Protein AF-0000000083311854 (afdb_homodimer)

Organism: NCBI:txid1204385

Nearest PDB structures (foldseek):
  2djw-assembly1_F  TM=9.345E-01  e=1.276E-09  Thermus thermophilus HB8
  2e1a-assembly1_B  TM=9.715E-01  e=2.228E-07  Pyrococcus horikoshii OT3
  2zbc-assembly1_C-2  TM=9.421E-01  e=2.531E-07  Sulfurisphaera tokodaii str. 7
  2cvi-assembly1_B  TM=8.991E-01  e=1.338E-07  Pyrococcus horikoshii OT3
  7fby-assembly1_A  TM=9.340E-01  e=9.056E-07  Pyrococcus horikoshii OT3

Structure (mmCIF, N/CA/C/O backbone):
data_AF-0000000083311854-model_v1
#
loop_
_entity.id
_entity.type
_entity.pdbx_description
1 polymer 'Lrp/AsnC family transcriptional regulator'
#
loop_
_atom_site.group_PDB
_atom_site.id
_atom_site.type_symbol
_atom_site.label_atom_id
_atom_site.label_alt_id
_atom_site.label_comp_id
_atom_site.label_asym_id
_atom_site.label_entity_id
_atom_site.label_seq_id
_atom_site.pdbx_PDB_ins_code
_atom_site.Cartn_x
_atom_site.Cartn_y
_atom_site.Cartn_z
_atom_site.occupancy
_atom_site.B_iso_or_equiv
_atom_site.auth_seq_id
_atom_site.auth_comp_id
_atom_site.auth_asym_id
_atom_site.auth_atom_id
_atom_site.pdbx_PDB_model_num
ATOM 1 N N . MET A 1 1 ? 9.492 -5.41 12.922 1 92.38 1 MET A N 1
ATOM 2 C CA . MET A 1 1 ? 8.883 -4.238 12.289 1 92.38 1 MET A CA 1
ATOM 3 C C . MET A 1 1 ? 7.457 -4.539 11.844 1 92.38 1 MET A C 1
ATOM 5 O O . MET A 1 1 ? 7.184 -5.621 11.32 1 92.38 1 MET A O 1
ATOM 9 N N . VAL A 1 2 ? 6.551 -3.627 12.266 1 96.38 2 VAL A N 1
ATOM 10 C CA . VAL A 1 2 ? 5.141 -3.789 11.914 1 96.38 2 VAL A CA 1
ATOM 11 C C . VAL A 1 2 ? 4.777 -2.844 10.773 1 96.38 2 VAL A C 1
ATOM 13 O O . VAL A 1 2 ? 5.133 -1.663 10.797 1 96.38 2 VAL A O 1
ATOM 16 N N . THR A 1 3 ? 4.113 -3.465 9.773 1 97.62 3 THR A N 1
ATOM 17 C CA . THR A 1 3 ? 3.717 -2.672 8.617 1 97.62 3 THR A CA 1
ATOM 18 C C . THR A 1 3 ? 2.197 -2.662 8.461 1 97.62 3 THR A C 1
ATOM 20 O O . THR A 1 3 ? 1.532 -3.66 8.742 1 97.62 3 THR A O 1
ATOM 23 N N . ALA A 1 4 ? 1.637 -1.508 8.102 1 98.25 4 ALA A N 1
ATOM 24 C CA . ALA A 1 4 ? 0.222 -1.4 7.754 1 98.25 4 ALA A CA 1
ATOM 25 C C . ALA A 1 4 ? 0.029 -0.566 6.492 1 98.25 4 ALA A C 1
ATOM 27 O O . ALA A 1 4 ? 0.793 0.366 6.234 1 98.25 4 ALA A O 1
ATOM 28 N N . ILE A 1 5 ? -0.926 -0.941 5.719 1 98.38 5 ILE A N 1
ATOM 29 C CA . ILE A 1 5 ? -1.436 -0.148 4.605 1 98.38 5 ILE A CA 1
ATOM 30 C C . ILE A 1 5 ? -2.75 0.518 5.008 1 98.38 5 ILE A C 1
ATOM 32 O O . ILE A 1 5 ? -3.713 -0.163 5.371 1 98.38 5 ILE A O 1
ATOM 36 N N . VAL A 1 6 ? -2.82 1.854 4.961 1 98.38 6 VAL A N 1
ATOM 37 C CA . VAL A 1 6 ? -4.016 2.576 5.387 1 98.38 6 VAL A CA 1
ATOM 38 C C . VAL A 1 6 ? -4.699 3.207 4.176 1 98.38 6 VAL A C 1
ATOM 40 O O . VAL A 1 6 ? -4.086 3.992 3.449 1 98.38 6 VAL A O 1
ATOM 43 N N . LEU A 1 7 ? -5.93 2.801 3.924 1 98.38 7 LEU A N 1
ATOM 44 C CA . LEU A 1 7 ? -6.789 3.396 2.904 1 98.38 7 LEU A CA 1
ATOM 45 C C . LEU A 1 7 ? -7.594 4.555 3.48 1 98.38 7 LEU A C 1
ATOM 47 O O . LEU A 1 7 ? -8.258 4.406 4.512 1 98.38 7 LEU A O 1
ATOM 51 N N . ILE A 1 8 ? -7.531 5.75 2.789 1 98.31 8 ILE A N 1
ATOM 52 C CA . ILE A 1 8 ? -8.016 6.949 3.463 1 98.31 8 ILE A CA 1
ATOM 53 C C . ILE A 1 8 ? -8.953 7.719 2.533 1 98.31 8 ILE A C 1
ATOM 55 O O . ILE A 1 8 ? -8.641 7.926 1.359 1 98.31 8 ILE A O 1
ATOM 59 N N . ASN A 1 9 ? -10.086 8.086 2.994 1 98.5 9 ASN A N 1
ATOM 60 C CA . ASN A 1 9 ? -10.945 9.086 2.371 1 98.5 9 ASN A CA 1
ATOM 61 C C . ASN A 1 9 ? -10.789 10.453 3.033 1 98.5 9 ASN A C 1
ATOM 63 O O . ASN A 1 9 ? -10.797 10.555 4.262 1 98.5 9 ASN A O 1
ATOM 67 N N . VAL A 1 10 ? -10.586 11.43 2.195 1 98.12 10 VAL A N 1
ATOM 68 C CA . VAL A 1 10 ? -10.359 12.773 2.725 1 98.12 10 VAL A CA 1
ATOM 69 C C . VAL A 1 10 ? -11.367 13.742 2.113 1 98.12 10 VAL A C 1
ATOM 71 O O . VAL A 1 10 ? -11.984 13.445 1.091 1 98.12 10 VAL A O 1
ATOM 74 N N . GLN A 1 11 ? -11.531 14.867 2.762 1 97.94 11 GLN A N 1
ATOM 75 C CA . GLN A 1 11 ? -12.406 15.922 2.252 1 97.94 11 GLN A CA 1
ATOM 76 C C . GLN A 1 11 ? -11.93 16.406 0.886 1 97.94 11 GLN A C 1
ATOM 78 O O . GLN A 1 11 ? -10.734 16.578 0.66 1 97.94 11 GLN A O 1
ATOM 83 N N . HIS A 1 12 ? -12.945 16.672 0.068 1 95.69 12 HIS A N 1
ATOM 84 C CA . HIS A 1 12 ? -12.648 17.172 -1.273 1 95.69 12 HIS A CA 1
ATOM 85 C C . HIS A 1 12 ? -11.734 18.391 -1.225 1 95.69 12 HIS A C 1
ATOM 87 O O . HIS A 1 12 ? -11.953 19.297 -0.425 1 95.69 12 HIS A O 1
ATOM 93 N N . GLY A 1 13 ? -10.688 18.406 -2.035 1 96.62 13 GLY A N 1
ATOM 94 C CA . GLY A 1 13 ? -9.805 19.547 -2.148 1 96.62 13 GLY A CA 1
ATOM 95 C C . GLY A 1 13 ? -8.68 19.547 -1.132 1 96.62 13 GLY A C 1
ATOM 96 O O . GLY A 1 13 ? -7.809 20.422 -1.151 1 96.62 13 GLY A O 1
ATOM 97 N N . ARG A 1 14 ? -8.617 18.531 -0.282 1 97.69 14 ARG A N 1
ATOM 98 C CA . ARG A 1 14 ? -7.629 18.562 0.79 1 97.69 14 ARG A CA 1
ATOM 99 C C . ARG A 1 14 ? -6.609 17.438 0.627 1 97.69 14 ARG A C 1
ATOM 101 O O . ARG A 1 14 ? -5.844 17.156 1.549 1 97.69 14 ARG A O 1
ATOM 108 N N . ILE A 1 15 ? -6.617 16.859 -0.494 1 97.62 15 ILE A N 1
ATOM 109 C CA . ILE A 1 15 ? -5.828 15.648 -0.73 1 97.62 15 ILE A CA 1
ATOM 110 C C . ILE A 1 15 ? -4.344 15.961 -0.574 1 97.62 15 ILE A C 1
ATOM 112 O O . ILE A 1 15 ? -3.643 15.312 0.205 1 97.62 15 ILE A O 1
ATOM 116 N N . ASN A 1 16 ? -3.844 17.016 -1.199 1 96.69 16 ASN A N 1
ATOM 117 C CA . ASN A 1 16 ? -2.418 17.328 -1.198 1 96.69 16 ASN A CA 1
ATOM 118 C C . ASN A 1 16 ? -1.937 17.75 0.186 1 96.69 16 ASN A C 1
ATOM 120 O O . ASN A 1 16 ? -0.891 17.297 0.651 1 96.69 16 ASN A O 1
ATOM 124 N N . GLU A 1 17 ? -2.703 18.562 0.766 1 96.88 17 GLU A N 1
ATOM 125 C CA . GLU A 1 17 ? -2.383 19.078 2.098 1 96.88 17 GLU A CA 1
ATOM 126 C C . GLU A 1 17 ? -2.285 17.938 3.111 1 96.88 17 GLU A C 1
ATOM 128 O O . GLU A 1 17 ? -1.338 17.891 3.898 1 96.88 17 GLU A O 1
ATOM 133 N N . ILE A 1 18 ? -3.242 17.016 3.096 1 97.69 18 ILE A N 1
ATOM 134 C CA . ILE A 1 18 ? -3.295 15.922 4.051 1 97.69 18 ILE A CA 1
ATOM 135 C C . ILE A 1 18 ? -2.186 14.922 3.744 1 97.69 18 ILE A C 1
ATOM 137 O O . ILE A 1 18 ? -1.545 14.391 4.66 1 97.69 18 ILE A O 1
ATOM 141 N N . ALA A 1 19 ? -1.892 14.68 2.477 1 97.62 19 ALA A N 1
ATOM 142 C CA . ALA A 1 19 ? -0.787 13.805 2.09 1 97.62 19 ALA A CA 1
ATOM 143 C C . ALA A 1 19 ? 0.538 14.312 2.648 1 97.62 19 ALA A C 1
ATOM 145 O O . ALA A 1 19 ? 1.341 13.531 3.168 1 97.62 19 ALA A O 1
ATOM 146 N N . GLU A 1 20 ? 0.735 15.609 2.582 1 95.5 20 GLU A N 1
ATOM 147 C CA . GLU A 1 20 ? 1.968 16.219 3.066 1 95.5 20 GLU A CA 1
ATOM 148 C C . GLU A 1 20 ? 2.068 16.141 4.586 1 95.5 20 GLU A C 1
ATOM 150 O O . GLU A 1 20 ? 3.15 15.898 5.129 1 95.5 20 GLU A O 1
ATOM 155 N N . GLN A 1 21 ? 0.951 16.297 5.238 1 95.56 21 GLN A N 1
ATOM 156 C CA . GLN A 1 21 ? 0.935 16.156 6.691 1 95.56 21 GLN A CA 1
ATOM 157 C C . GLN A 1 21 ? 1.271 14.727 7.105 1 95.56 21 GLN A C 1
ATOM 159 O O . GLN A 1 21 ? 2.045 14.508 8.039 1 95.56 21 GLN A O 1
ATOM 164 N N . LEU A 1 22 ? 0.716 13.773 6.402 1 97.12 22 LEU A N 1
ATOM 165 C CA . LEU A 1 22 ? 0.915 12.359 6.73 1 97.12 22 LEU A CA 1
ATOM 166 C C . LEU A 1 22 ? 2.377 11.969 6.555 1 97.12 22 LEU A C 1
ATOM 168 O O . LEU A 1 22 ? 2.943 11.281 7.41 1 97.12 22 LEU A O 1
ATOM 172 N N . VAL A 1 23 ? 2.973 12.367 5.5 1 95.12 23 VAL A N 1
ATOM 173 C CA . VAL A 1 23 ? 4.316 11.906 5.172 1 95.12 23 VAL A CA 1
ATOM 174 C C . VAL A 1 23 ? 5.316 12.461 6.184 1 95.12 23 VAL A C 1
ATOM 176 O O . VAL A 1 23 ? 6.426 11.945 6.32 1 95.12 23 VAL A O 1
ATOM 179 N N . GLU A 1 24 ? 4.945 13.5 6.887 1 93.62 24 GLU A N 1
ATOM 180 C CA . GLU A 1 24 ? 5.816 14.117 7.883 1 93.62 24 GLU A CA 1
ATOM 181 C C . GLU A 1 24 ? 5.738 13.383 9.219 1 93.62 24 GLU A C 1
ATOM 183 O O . GLU A 1 24 ? 6.566 13.602 10.102 1 93.62 24 GLU A O 1
ATOM 188 N N . MET A 1 25 ? 4.797 12.57 9.289 1 94.5 25 MET A N 1
ATOM 189 C CA . MET A 1 25 ? 4.641 11.828 10.531 1 94.5 25 MET A CA 1
ATOM 190 C C . MET A 1 25 ? 5.664 10.703 10.625 1 94.5 25 MET A C 1
ATOM 192 O O . MET A 1 25 ? 5.855 9.945 9.672 1 94.5 25 MET A O 1
ATOM 196 N N . ASP A 1 26 ? 6.203 10.594 11.812 1 94.38 26 ASP A N 1
ATOM 197 C CA . ASP A 1 26 ? 7.102 9.469 12.062 1 94.38 26 ASP A CA 1
ATOM 198 C C . ASP A 1 26 ? 6.371 8.141 11.914 1 94.38 26 ASP A C 1
ATOM 200 O O . ASP A 1 26 ? 5.293 7.949 12.477 1 94.38 26 ASP A O 1
ATOM 204 N N . GLY A 1 27 ? 6.977 7.246 11.109 1 96.19 27 GLY A N 1
ATOM 205 C CA . GLY A 1 27 ? 6.379 5.934 10.914 1 96.19 27 GLY A CA 1
ATOM 206 C C . GLY A 1 27 ? 5.695 5.781 9.57 1 96.19 27 GLY A C 1
ATOM 207 O O . GLY A 1 27 ? 5.395 4.668 9.141 1 96.19 27 GLY A O 1
ATOM 208 N N . VAL A 1 28 ? 5.375 6.934 8.961 1 97.12 28 VAL A N 1
ATOM 209 C CA . VAL A 1 28 ? 4.809 6.883 7.617 1 97.12 28 VAL A CA 1
ATOM 210 C C . VAL A 1 28 ? 5.934 6.793 6.59 1 97.12 28 VAL A C 1
ATOM 212 O O . VAL A 1 28 ? 6.77 7.695 6.496 1 97.12 28 VAL A O 1
ATOM 215 N N . ALA A 1 29 ? 5.977 5.723 5.887 1 95.81 29 ALA A N 1
ATOM 216 C CA . ALA A 1 29 ? 7.051 5.48 4.93 1 95.81 29 ALA A CA 1
ATOM 217 C C . ALA A 1 29 ? 6.77 6.176 3.602 1 95.81 29 ALA A C 1
ATOM 219 O O . ALA A 1 29 ? 7.656 6.812 3.027 1 95.81 29 ALA A O 1
ATOM 220 N N . GLU A 1 30 ? 5.559 6.047 3.121 1 97.25 30 GLU A N 1
ATOM 221 C CA . GLU A 1 30 ? 5.109 6.594 1.846 1 97.25 30 GLU A CA 1
ATOM 222 C C . GLU A 1 30 ? 3.613 6.898 1.873 1 97.25 30 GLU A C 1
ATOM 224 O O . GLU A 1 30 ? 2.857 6.254 2.604 1 97.25 30 GLU A O 1
ATOM 229 N N . VAL A 1 31 ? 3.223 7.898 1.069 1 98.25 31 VAL A N 1
ATOM 230 C CA . VAL A 1 31 ? 1.816 8.211 0.84 1 98.25 31 VAL A CA 1
ATOM 231 C C . VAL A 1 31 ? 1.556 8.352 -0.657 1 98.25 31 VAL A C 1
ATOM 233 O O . VAL A 1 31 ? 2.35 8.961 -1.378 1 98.25 31 VAL A O 1
ATOM 236 N N . TYR A 1 32 ? 0.457 7.781 -1.057 1 98.25 32 TYR A N 1
ATOM 237 C CA . TYR A 1 32 ? 0.017 7.883 -2.443 1 98.25 32 TYR A CA 1
ATOM 238 C C . TYR A 1 32 ? -1.372 8.508 -2.529 1 98.25 32 TYR A C 1
ATOM 240 O O . TYR A 1 32 ? -2.285 8.102 -1.805 1 98.25 32 TYR A O 1
ATOM 248 N N . SER A 1 33 ? -1.489 9.508 -3.375 1 98.5 33 SER A N 1
ATOM 249 C CA . SER A 1 33 ? -2.85 9.828 -3.791 1 98.5 33 SER A CA 1
ATOM 250 C C . SER A 1 33 ? -3.33 8.891 -4.887 1 98.5 33 SER A C 1
ATOM 252 O O . SER A 1 33 ? -2.559 8.508 -5.773 1 98.5 33 SER A O 1
ATOM 254 N N . VAL A 1 34 ? -4.617 8.508 -4.785 1 98.31 34 VAL A N 1
ATOM 255 C CA . VAL A 1 34 ? -5.074 7.48 -5.719 1 98.31 34 VAL A CA 1
ATOM 256 C C . VAL A 1 34 ? -6.477 7.816 -6.215 1 98.31 34 VAL A C 1
ATOM 258 O O . VAL A 1 34 ? -7.176 8.633 -5.605 1 98.31 34 VAL A O 1
ATOM 261 N N . GLY A 1 35 ? -6.812 7.168 -7.355 1 94.5 35 GLY A N 1
ATOM 262 C CA . GLY A 1 35 ? -8.172 7.227 -7.863 1 94.5 35 GLY A CA 1
ATOM 263 C C . GLY A 1 35 ? -9.039 6.07 -7.398 1 94.5 35 GLY A C 1
ATOM 264 O O . GLY A 1 35 ? -8.523 5.062 -6.906 1 94.5 35 GLY A O 1
ATOM 265 N N . GLY A 1 36 ? -10.375 6.297 -7.523 1 92.38 36 GLY A N 1
ATOM 266 C CA . GLY A 1 36 ? -11.289 5.23 -7.148 1 92.38 36 GLY A CA 1
ATOM 267 C C . GLY A 1 36 ? -12 5.488 -5.832 1 92.38 36 GLY A C 1
ATOM 268 O O . GLY A 1 36 ? -12.391 6.621 -5.543 1 92.38 36 GLY A O 1
ATOM 269 N N . ARG A 1 37 ? -12.133 4.445 -5.027 1 94.44 37 ARG A N 1
ATOM 270 C CA . ARG A 1 37 ? -12.945 4.492 -3.814 1 94.44 37 ARG A CA 1
ATOM 271 C C . ARG A 1 37 ? -12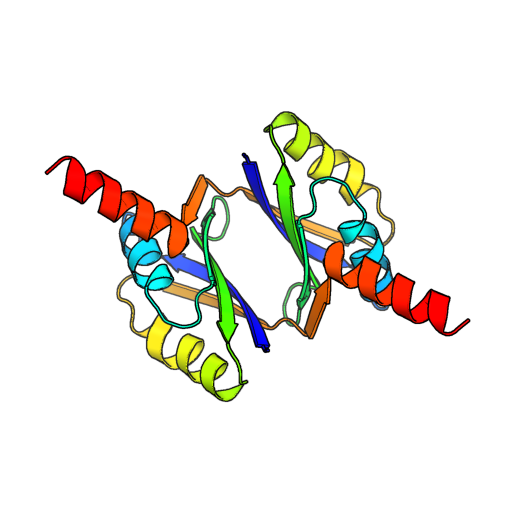.219 5.23 -2.697 1 94.44 37 ARG A C 1
ATOM 273 O O . ARG A 1 37 ? -12.844 5.664 -1.726 1 94.44 37 ARG A O 1
ATOM 280 N N . PHE A 1 38 ? -10.922 5.289 -2.783 1 98.12 38 PHE A N 1
ATOM 281 C CA . PHE A 1 38 ? -10.109 5.961 -1.773 1 98.12 38 PHE A CA 1
ATOM 282 C C . PHE A 1 38 ? -9.391 7.164 -2.369 1 98.12 38 PHE A C 1
ATOM 284 O O . PHE A 1 38 ? -9.234 7.262 -3.588 1 98.12 38 PHE A O 1
ATOM 291 N N . ASP A 1 39 ? -8.961 8.047 -1.469 1 98.5 39 ASP A N 1
ATOM 292 C CA . ASP A 1 39 ? -8.281 9.258 -1.916 1 98.5 39 ASP A CA 1
ATOM 293 C C . ASP A 1 39 ? -6.773 9.148 -1.709 1 98.5 39 ASP A C 1
ATOM 295 O O . ASP A 1 39 ? -5.992 9.641 -2.525 1 98.5 39 ASP A O 1
ATOM 299 N N . LEU A 1 40 ? -6.375 8.523 -0.589 1 98.62 40 LEU A N 1
ATOM 300 C CA . LEU A 1 40 ? -4.969 8.359 -0.234 1 98.62 40 LEU A CA 1
ATOM 301 C C . LEU A 1 40 ? -4.695 6.934 0.247 1 98.62 40 LEU A C 1
ATOM 303 O O . LEU A 1 40 ? -5.574 6.293 0.826 1 98.62 40 LEU A O 1
ATOM 307 N N . VAL A 1 41 ? -3.506 6.457 0.006 1 98.75 41 VAL A N 1
ATOM 308 C CA . VAL A 1 41 ? -2.957 5.254 0.625 1 98.75 41 VAL A CA 1
ATOM 309 C C . VAL A 1 41 ? -1.658 5.594 1.353 1 98.75 41 VAL A C 1
ATOM 311 O O . VAL A 1 41 ? -0.757 6.203 0.773 1 98.75 41 VAL A O 1
ATOM 314 N N . ALA A 1 42 ? -1.572 5.238 2.613 1 98.5 42 ALA A N 1
ATOM 315 C CA . ALA A 1 42 ? -0.346 5.434 3.383 1 98.5 42 ALA A CA 1
ATOM 316 C C . ALA A 1 42 ? 0.276 4.094 3.773 1 98.5 42 ALA A C 1
ATOM 318 O O . ALA A 1 42 ? -0.428 3.174 4.195 1 98.5 42 ALA A O 1
ATOM 319 N N . ILE A 1 43 ? 1.491 3.945 3.553 1 98 43 ILE A N 1
ATOM 320 C CA . ILE A 1 43 ? 2.264 2.812 4.051 1 98 43 ILE A CA 1
ATOM 321 C C . ILE A 1 43 ? 2.953 3.191 5.359 1 98 43 ILE A C 1
ATOM 323 O O . ILE A 1 43 ? 3.789 4.098 5.391 1 98 43 ILE A O 1
ATOM 327 N N . ILE A 1 44 ? 2.623 2.486 6.402 1 97.81 44 ILE A N 1
ATOM 328 C CA . ILE A 1 44 ? 3.156 2.756 7.73 1 97.81 44 ILE A CA 1
ATOM 329 C C . ILE A 1 44 ? 4.121 1.642 8.133 1 97.81 44 ILE A C 1
ATOM 331 O O . ILE A 1 44 ? 3.832 0.459 7.934 1 97.81 44 ILE A O 1
ATOM 335 N N . ARG A 1 45 ? 5.289 2.037 8.609 1 97.5 45 ARG A N 1
ATOM 336 C CA . ARG A 1 45 ? 6.281 1.115 9.156 1 97.5 45 ARG A CA 1
ATOM 337 C C . ARG A 1 45 ? 6.797 1.599 10.508 1 97.5 45 ARG A C 1
ATOM 339 O O . ARG A 1 45 ? 7.426 2.654 10.594 1 97.5 45 ARG A O 1
ATOM 346 N N . VAL A 1 46 ? 6.508 0.833 11.492 1 97.56 46 VAL A N 1
ATOM 347 C CA . VAL A 1 46 ? 6.922 1.202 12.844 1 97.56 46 VAL A CA 1
ATOM 348 C C . VAL A 1 46 ? 7.52 -0.012 13.547 1 97.56 46 VAL A C 1
ATOM 350 O O . VAL A 1 46 ? 7.422 -1.138 13.055 1 97.56 46 VAL A O 1
ATOM 353 N N . LYS A 1 47 ? 8.133 0.2 14.641 1 97.06 47 LYS A N 1
ATOM 354 C CA . LYS A 1 47 ? 8.883 -0.849 15.328 1 97.06 47 LYS A CA 1
ATOM 355 C C . LYS A 1 47 ? 7.953 -1.765 16.109 1 97.06 47 LYS A C 1
ATOM 357 O O . LYS A 1 47 ? 8.211 -2.963 16.234 1 97.06 47 LYS A O 1
ATOM 362 N N . THR A 1 48 ? 6.844 -1.213 16.719 1 97.12 48 THR A N 1
ATOM 363 C CA . THR A 1 48 ? 6.012 -1.998 17.625 1 97.12 48 THR A CA 1
ATOM 364 C C . THR A 1 48 ? 4.535 -1.819 17.297 1 97.12 48 THR A C 1
ATOM 366 O O . THR A 1 48 ? 4.148 -0.833 16.672 1 97.12 48 THR A O 1
ATOM 369 N N . ASN A 1 49 ? 3.76 -2.842 17.766 1 96.75 49 ASN A N 1
ATOM 370 C CA . ASN A 1 49 ? 2.312 -2.748 17.625 1 96.75 49 ASN A CA 1
ATOM 371 C C . ASN A 1 49 ? 1.748 -1.541 18.359 1 96.75 49 ASN A C 1
ATOM 373 O O . ASN A 1 49 ? 0.769 -0.938 17.922 1 96.75 49 ASN A O 1
ATOM 377 N N . GLU A 1 50 ? 2.381 -1.225 19.484 1 97 50 GLU A N 1
ATOM 378 C CA . GLU A 1 50 ? 1.941 -0.067 20.25 1 97 50 GLU A CA 1
ATOM 379 C C . GLU A 1 50 ? 2.113 1.225 19.453 1 97 50 GLU A C 1
ATOM 381 O O . GLU A 1 50 ? 1.235 2.092 19.469 1 97 50 GLU A O 1
ATOM 386 N N . GLN A 1 51 ? 3.217 1.392 18.828 1 97 51 GLN A N 1
ATOM 387 C CA . GLN A 1 51 ? 3.459 2.553 17.984 1 97 51 GLN A CA 1
ATOM 388 C C . GLN A 1 51 ? 2.461 2.609 16.828 1 97 51 GLN A C 1
ATOM 390 O O . GLN A 1 51 ? 2.016 3.691 16.438 1 97 51 GLN A O 1
ATOM 395 N N . MET A 1 52 ? 2.102 1.441 16.266 1 97.12 52 MET A N 1
ATOM 396 C CA . MET A 1 52 ? 1.107 1.348 15.195 1 97.12 52 MET A CA 1
ATOM 397 C C . MET A 1 52 ? -0.259 1.818 15.68 1 97.12 52 MET A C 1
ATOM 399 O O . MET A 1 52 ? -0.906 2.641 15.031 1 97.12 52 MET A O 1
ATOM 403 N N . ALA A 1 53 ? -0.621 1.311 16.859 1 95.44 53 ALA A N 1
ATOM 404 C CA . ALA A 1 53 ? -1.908 1.684 17.438 1 95.44 53 ALA A CA 1
ATOM 405 C C . ALA A 1 53 ? -1.984 3.189 17.672 1 95.44 53 ALA A C 1
ATOM 407 O O . ALA A 1 53 ? -2.99 3.824 17.359 1 95.44 53 ALA A O 1
ATOM 408 N N . ASP A 1 54 ? -0.965 3.773 18.156 1 96.31 54 ASP A N 1
ATOM 409 C CA . ASP A 1 54 ? -0.913 5.207 18.438 1 96.31 54 ASP A CA 1
ATOM 410 C C . ASP A 1 54 ? -1.036 6.023 17.156 1 96.31 54 ASP A C 1
ATOM 412 O O . ASP A 1 54 ? -1.831 6.961 17.078 1 96.31 54 ASP A O 1
ATOM 416 N N . LEU A 1 55 ? -0.303 5.648 16.156 1 95.31 55 LEU A N 1
ATOM 417 C CA . LEU A 1 55 ? -0.287 6.383 14.891 1 95.31 55 LEU A CA 1
ATOM 418 C C . LEU A 1 55 ? -1.654 6.336 14.219 1 95.31 55 LEU A C 1
ATOM 420 O O . LEU A 1 55 ? -2.182 7.371 13.805 1 95.31 55 LEU A O 1
ATOM 424 N N . VAL A 1 56 ? -2.27 5.207 14.133 1 94.19 56 VAL A N 1
ATOM 425 C CA . VAL A 1 56 ? -3.514 5.004 13.398 1 94.19 56 VAL A CA 1
ATOM 426 C C . VAL A 1 56 ? -4.691 5.535 14.219 1 94.19 56 VAL A C 1
ATOM 428 O O . VAL A 1 56 ? -5.633 6.102 13.656 1 94.19 56 VAL A O 1
ATOM 431 N N . THR A 1 57 ? -4.684 5.395 15.578 1 89.69 57 THR A N 1
ATOM 432 C CA . THR A 1 57 ? -5.832 5.73 16.406 1 89.69 57 THR A CA 1
ATOM 433 C C . THR A 1 57 ? -5.746 7.176 16.891 1 89.69 57 THR A C 1
ATOM 435 O O . THR A 1 57 ? -6.766 7.855 17.016 1 89.69 57 THR A O 1
ATOM 438 N N . ASN A 1 58 ? -4.531 7.688 17.109 1 89.25 58 ASN A N 1
ATOM 439 C CA . ASN A 1 58 ? -4.406 9.008 17.719 1 89.25 58 ASN A CA 1
ATOM 440 C C . ASN A 1 58 ? -3.879 10.039 16.734 1 89.25 58 ASN A C 1
ATOM 442 O O . ASN A 1 58 ? -4.52 11.07 16.5 1 89.25 58 ASN A O 1
ATOM 446 N N . ARG A 1 59 ? -2.916 9.758 16.047 1 91 59 ARG A N 1
ATOM 447 C CA . ARG A 1 59 ? -2.252 10.797 15.273 1 91 59 ARG A CA 1
ATOM 448 C C . ARG A 1 59 ? -2.965 11.031 13.938 1 91 59 ARG A C 1
ATOM 450 O O . ARG A 1 59 ? -3.262 12.164 13.578 1 91 59 ARG A O 1
ATOM 457 N N . MET A 1 60 ? -3.271 9.945 13.172 1 92.75 60 MET A N 1
ATOM 458 C CA . MET A 1 60 ? -3.926 10.094 11.875 1 92.75 60 MET A CA 1
ATOM 459 C C . MET A 1 60 ? -5.355 10.594 12.039 1 92.75 60 MET A C 1
ATOM 461 O O . MET A 1 60 ? -5.809 11.453 11.281 1 92.75 60 MET A O 1
ATOM 465 N N . LEU A 1 61 ? -6.027 10.148 13.086 1 88.12 61 LEU A N 1
ATOM 466 C CA . LEU A 1 61 ? -7.422 10.5 13.32 1 88.12 61 LEU A CA 1
ATOM 467 C C . LEU A 1 61 ? -7.547 11.969 13.719 1 88.12 61 LEU A C 1
ATOM 469 O O . LEU A 1 61 ? -8.633 12.547 13.633 1 88.12 61 LEU A O 1
ATOM 473 N N . ARG A 1 62 ? -6.449 12.539 14.07 1 91.62 62 ARG A N 1
ATOM 474 C CA . ARG A 1 62 ? -6.484 13.922 14.531 1 91.62 62 ARG A CA 1
ATOM 475 C C . ARG A 1 62 ? -6.297 14.891 13.359 1 91.62 62 ARG A C 1
ATOM 477 O O . ARG A 1 62 ? -6.473 16.094 13.516 1 91.62 62 ARG A O 1
ATOM 484 N N . ILE A 1 63 ? -5.934 14.359 12.258 1 95.25 63 ILE A N 1
ATOM 485 C CA . ILE A 1 63 ? -5.773 15.227 11.094 1 95.25 63 ILE A CA 1
ATOM 486 C C . ILE A 1 63 ? -7.145 15.664 10.578 1 95.25 63 ILE A C 1
ATOM 488 O O . ILE A 1 63 ? -7.949 14.828 10.164 1 95.25 63 ILE A O 1
ATOM 492 N N . ASP A 1 64 ? -7.316 17 10.57 1 95.69 64 ASP A N 1
ATOM 493 C CA . ASP A 1 64 ? -8.547 17.578 10.031 1 95.69 64 ASP A CA 1
ATOM 494 C C . ASP A 1 64 ? -8.672 17.297 8.531 1 95.69 64 ASP A C 1
ATOM 496 O O . ASP A 1 64 ? -7.715 17.484 7.781 1 95.69 64 ASP A O 1
ATOM 500 N N . GLY A 1 65 ? -9.867 16.766 8.172 1 97.12 65 GLY A N 1
ATOM 501 C CA . GLY A 1 65 ? -10.094 16.531 6.754 1 97.12 65 GLY A CA 1
ATOM 502 C C . GLY A 1 65 ? -10.07 15.055 6.387 1 97.12 65 GLY A C 1
ATOM 503 O O . GLY A 1 65 ? -10.508 14.672 5.297 1 97.12 65 GLY A O 1
ATOM 504 N N . ILE A 1 66 ? -9.539 14.172 7.293 1 97.81 66 ILE A N 1
ATOM 505 C CA . ILE A 1 66 ? -9.68 12.734 7.094 1 97.81 66 ILE A CA 1
ATOM 506 C C . ILE A 1 66 ? -11.102 12.305 7.445 1 97.81 66 ILE A C 1
ATOM 508 O O . ILE A 1 66 ? -11.578 12.555 8.555 1 97.81 66 ILE A O 1
ATOM 512 N N . GLU A 1 67 ? -11.758 11.75 6.539 1 97.44 67 GLU A N 1
ATOM 513 C CA . GLU A 1 67 ? -13.156 11.375 6.73 1 97.44 67 GLU A CA 1
ATOM 514 C C . GLU A 1 67 ? -13.281 9.938 7.215 1 97.44 67 GLU A C 1
ATOM 516 O O . GLU A 1 67 ? -14.102 9.633 8.086 1 97.44 67 GLU A O 1
ATOM 521 N N . LYS A 1 68 ? -12.578 9.023 6.672 1 96.25 68 LYS A N 1
ATOM 522 C CA . LYS A 1 68 ? -12.609 7.605 6.996 1 96.25 68 LYS A CA 1
ATOM 523 C C . LYS A 1 68 ? -11.281 6.93 6.66 1 96.25 68 LYS A C 1
ATOM 525 O O . LYS A 1 68 ? -10.633 7.285 5.672 1 96.25 68 LYS A O 1
ATOM 530 N N . THR A 1 69 ? -10.914 5.91 7.5 1 96.62 69 THR A N 1
ATOM 531 C CA . THR A 1 69 ? -9.727 5.109 7.223 1 96.62 69 THR A CA 1
ATOM 532 C C . THR A 1 69 ? -10.031 3.623 7.363 1 96.62 69 THR A C 1
ATOM 534 O O . THR A 1 69 ? -10.891 3.234 8.156 1 96.62 69 THR A O 1
ATOM 537 N N . GLU A 1 70 ? -9.5 2.865 6.594 1 96.56 70 GLU A N 1
ATOM 538 C CA . GLU A 1 70 ? -9.398 1.416 6.738 1 96.56 70 GLU A CA 1
ATOM 539 C C . GLU A 1 70 ? -7.949 0.968 6.848 1 96.56 70 GLU A C 1
ATOM 541 O O . GLU A 1 70 ? -7.156 1.179 5.926 1 96.56 70 GLU A O 1
ATOM 546 N N . THR A 1 71 ? -7.66 0.4 8.039 1 96.69 71 THR A N 1
ATOM 547 C CA . THR A 1 71 ? -6.285 -0.025 8.273 1 96.69 71 THR A CA 1
ATOM 548 C C . THR A 1 71 ? -6.125 -1.518 8 1 96.69 71 THR A C 1
ATOM 550 O O . THR A 1 71 ? -6.832 -2.34 8.594 1 96.69 71 THR A O 1
ATOM 553 N N . LEU A 1 72 ? -5.23 -1.839 7.051 1 98.12 72 LEU A N 1
ATOM 554 C CA . LEU A 1 72 ? -4.859 -3.219 6.75 1 98.12 72 LEU A CA 1
ATOM 555 C C . LEU A 1 72 ? -3.502 -3.561 7.352 1 98.12 72 LEU A C 1
ATOM 557 O O . LEU A 1 72 ? -2.461 -3.199 6.797 1 98.12 72 LEU A O 1
ATOM 561 N N . ILE A 1 73 ? -3.57 -4.301 8.453 1 97.75 73 ILE A N 1
ATOM 562 C CA . ILE A 1 73 ? -2.322 -4.695 9.102 1 97.75 73 ILE A CA 1
ATOM 563 C C . ILE A 1 73 ? -1.664 -5.824 8.312 1 97.75 73 ILE A C 1
ATOM 565 O O . ILE A 1 73 ? -2.322 -6.801 7.945 1 97.75 73 ILE A O 1
ATOM 569 N N . ALA A 1 74 ? -0.395 -5.668 8.039 1 98.19 74 ALA A N 1
ATOM 570 C CA . ALA A 1 74 ? 0.336 -6.688 7.293 1 98.19 74 ALA A CA 1
ATOM 571 C C . ALA A 1 74 ? 0.807 -7.812 8.211 1 98.19 74 ALA A C 1
ATOM 573 O O . ALA A 1 74 ? 1.432 -7.559 9.242 1 98.19 74 ALA A O 1
ATOM 574 N N . PHE A 1 75 ? 0.553 -9 7.828 1 96.69 75 PHE A N 1
ATOM 575 C CA . PHE A 1 75 ? 1.041 -10.164 8.555 1 96.69 75 PHE A CA 1
ATOM 576 C C . PHE A 1 75 ? 2.418 -10.578 8.055 1 96.69 75 PHE A C 1
ATOM 578 O O . PHE A 1 75 ? 3.281 -10.969 8.844 1 96.69 75 PHE A O 1
ATOM 585 N N . LYS A 1 76 ? 2.59 -10.539 6.785 1 95.56 76 LYS A N 1
ATOM 586 C CA . LYS A 1 76 ? 3.84 -10.914 6.129 1 95.56 76 LYS A CA 1
ATOM 587 C C . LYS A 1 76 ? 4.145 -9.977 4.961 1 95.56 76 LYS A C 1
ATOM 589 O O . LYS A 1 76 ? 3.236 -9.547 4.25 1 95.56 76 LYS A O 1
ATOM 594 N N . ALA A 1 77 ? 5.371 -9.68 4.844 1 95 77 ALA A N 1
ATOM 595 C CA . ALA A 1 77 ? 5.863 -8.906 3.707 1 95 77 ALA A CA 1
ATOM 596 C C . ALA A 1 77 ? 6.703 -9.773 2.773 1 95 77 ALA A C 1
ATOM 598 O O . ALA A 1 77 ? 7.508 -10.594 3.229 1 95 77 ALA A O 1
ATOM 599 N N . TYR A 1 78 ? 6.426 -9.555 1.438 1 93.62 78 TYR A N 1
ATOM 600 C CA . TYR A 1 78 ? 7.184 -10.234 0.39 1 93.62 78 TYR A CA 1
ATOM 601 C C . TYR A 1 78 ? 7.844 -9.227 -0.544 1 93.62 78 TYR A C 1
ATOM 603 O O . TYR A 1 78 ? 7.188 -8.297 -1.031 1 93.62 78 TYR A O 1
ATOM 611 N N . SER A 1 79 ? 9.133 -9.352 -0.68 1 91.44 79 SER A N 1
ATOM 612 C CA . SER A 1 79 ? 9.875 -8.578 -1.679 1 91.44 79 SER A CA 1
ATOM 613 C C . SER A 1 79 ? 10.938 -9.43 -2.361 1 91.44 79 SER A C 1
ATOM 615 O O . SER A 1 79 ? 11.305 -10.492 -1.855 1 91.44 79 SER A O 1
ATOM 617 N N . LYS A 1 80 ? 11.289 -9.055 -3.598 1 79.94 80 LYS A N 1
ATOM 618 C CA . LYS A 1 80 ? 12.297 -9.828 -4.305 1 79.94 80 LYS A CA 1
ATOM 619 C C . LYS A 1 80 ? 13.562 -9.977 -3.469 1 79.94 80 LYS A C 1
ATOM 621 O O . LYS A 1 80 ? 14.156 -11.055 -3.416 1 79.94 80 LYS A O 1
ATOM 626 N N . HIS A 1 81 ? 13.898 -8.898 -2.893 1 71.88 81 HIS A N 1
ATOM 627 C CA . HIS A 1 81 ? 15.109 -8.977 -2.074 1 71.88 81 HIS A CA 1
ATOM 628 C C . HIS A 1 81 ? 14.922 -9.938 -0.906 1 71.88 81 HIS A C 1
ATOM 630 O O . HIS A 1 81 ? 15.82 -10.719 -0.59 1 71.88 81 HIS A O 1
ATOM 636 N N . ASP A 1 82 ? 13.781 -9.953 -0.367 1 68.69 82 ASP A N 1
ATOM 637 C CA . ASP A 1 82 ? 13.516 -10.828 0.771 1 68.69 82 ASP A CA 1
ATOM 638 C C . ASP A 1 82 ? 13.477 -12.297 0.343 1 68.69 82 ASP A C 1
ATOM 640 O O . ASP A 1 82 ? 13.984 -13.164 1.05 1 68.69 82 ASP A O 1
ATOM 644 N N . LEU A 1 83 ? 12.922 -12.492 -0.817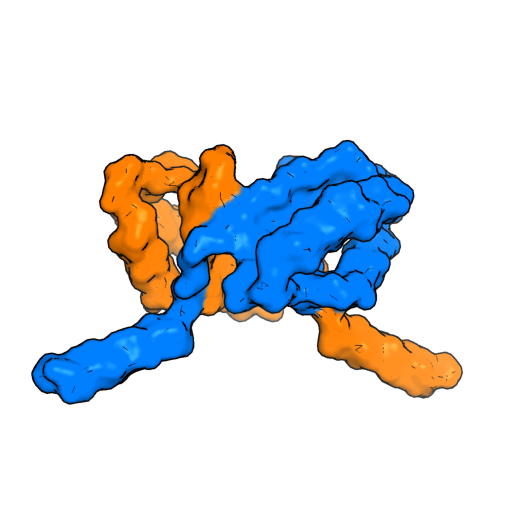 1 63.03 83 LEU A N 1
ATOM 645 C CA . LEU A 1 83 ? 12.82 -13.859 -1.313 1 63.03 83 LEU A CA 1
ATOM 646 C C . LEU A 1 83 ? 14.203 -14.422 -1.635 1 63.03 83 LEU A C 1
ATOM 648 O O . LEU A 1 83 ? 14.492 -15.586 -1.346 1 63.03 83 LEU A O 1
ATOM 652 N N . GLU A 1 84 ? 14.93 -13.547 -2.23 1 65.5 84 GLU A N 1
ATOM 653 C CA . GLU A 1 84 ? 16.281 -13.977 -2.59 1 65.5 84 GLU A CA 1
ATOM 654 C C . GLU A 1 84 ? 17.078 -14.359 -1.352 1 65.5 84 GLU A C 1
ATOM 656 O O . GLU A 1 84 ? 17.859 -15.32 -1.378 1 65.5 84 GLU A O 1
ATOM 661 N N . ARG A 1 85 ? 16.75 -13.664 -0.36 1 57.78 85 ARG A N 1
ATOM 662 C CA . ARG A 1 85 ? 17.438 -13.969 0.886 1 57.78 85 ARG A CA 1
ATOM 663 C C . ARG A 1 85 ? 16.969 -15.297 1.467 1 57.78 85 ARG A C 1
ATOM 665 O O . ARG A 1 85 ? 17.781 -16.078 1.973 1 57.78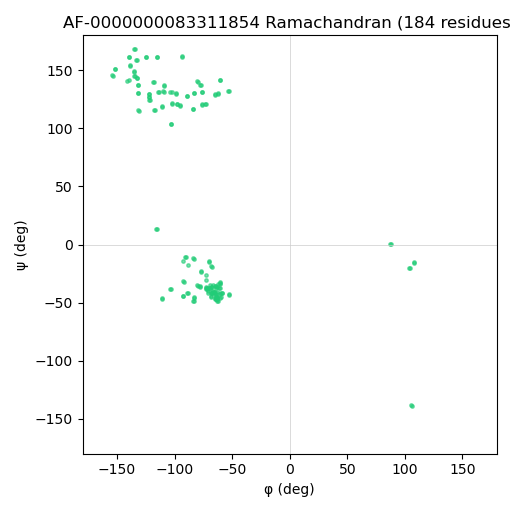 85 ARG A O 1
ATOM 672 N N . MET A 1 86 ? 15.766 -15.5 1.339 1 59.62 86 MET A N 1
ATOM 673 C CA . MET A 1 86 ? 15.195 -16.734 1.853 1 59.62 86 MET A CA 1
ATOM 674 C C . MET A 1 86 ? 15.734 -17.938 1.078 1 59.62 86 MET A C 1
ATOM 676 O O . MET A 1 86 ? 16.047 -18.969 1.669 1 59.62 86 MET A O 1
ATOM 680 N N . PHE A 1 87 ? 15.812 -17.688 -0.247 1 59 87 PHE A N 1
ATOM 681 C CA . PHE A 1 87 ? 16.328 -18.75 -1.104 1 59 87 PHE A CA 1
ATOM 682 C C . PHE A 1 87 ? 17.797 -19.016 -0.823 1 59 87 PHE A C 1
ATOM 684 O O . PHE A 1 87 ? 18.234 -20.156 -0.821 1 59 87 PHE A O 1
ATOM 691 N N . ALA A 1 88 ? 18.438 -17.969 -0.64 1 61.03 88 ALA A N 1
ATOM 692 C CA . ALA A 1 88 ? 19.875 -18.109 -0.386 1 61.03 88 ALA A CA 1
ATOM 693 C C . ALA A 1 88 ? 20.125 -18.844 0.923 1 61.03 88 ALA A C 1
ATOM 695 O O . ALA A 1 88 ? 21.031 -19.688 0.998 1 61.03 88 ALA A O 1
ATOM 696 N N . ILE A 1 89 ? 19.375 -18.531 1.841 1 59.16 89 ILE A N 1
ATOM 697 C CA . ILE A 1 89 ? 19.547 -19.172 3.141 1 59.16 89 ILE A CA 1
ATOM 698 C C . ILE A 1 89 ? 19.109 -20.625 3.053 1 59.16 89 ILE A C 1
ATOM 700 O O . ILE A 1 89 ? 19.75 -21.516 3.617 1 59.16 89 ILE A O 1
ATOM 704 N N . GLY A 1 90 ? 18.016 -20.812 2.326 1 54.97 90 GLY A N 1
ATOM 705 C CA . GLY A 1 90 ? 17.547 -22.172 2.123 1 54.97 90 GLY A CA 1
ATOM 706 C C . GLY A 1 90 ? 18.516 -23.016 1.32 1 54.97 90 GLY A C 1
ATOM 707 O O . GLY A 1 90 ? 18.688 -24.219 1.588 1 54.97 90 GLY A O 1
ATOM 708 N N . ILE A 1 91 ? 19.172 -22.375 0.344 1 54.66 91 ILE A N 1
ATOM 709 C CA . ILE A 1 91 ? 20.156 -23.078 -0.463 1 54.66 91 ILE A CA 1
ATOM 710 C C . ILE A 1 91 ? 21.375 -23.406 0.389 1 54.66 91 ILE A C 1
ATOM 712 O O . ILE A 1 91 ? 21.969 -24.484 0.26 1 54.66 91 ILE A O 1
ATOM 716 N N . GLU A 1 92 ? 21.703 -22.562 1.268 1 53.19 92 GLU A N 1
ATOM 717 C CA . GLU A 1 92 ? 22.875 -22.828 2.1 1 53.19 92 GLU A CA 1
ATOM 718 C C . GLU A 1 92 ? 22.594 -23.938 3.117 1 53.19 92 GLU A C 1
ATOM 720 O O . GLU A 1 92 ? 23.5 -24.641 3.545 1 53.19 92 GLU A O 1
ATOM 725 N N . ARG A 1 93 ? 21.375 -23.906 3.416 1 47.19 93 ARG A N 1
ATOM 726 C CA . ARG A 1 93 ? 21.094 -24.906 4.453 1 47.19 93 ARG A CA 1
ATOM 727 C C . ARG A 1 93 ? 20.75 -26.25 3.842 1 47.19 93 ARG A C 1
ATOM 729 O O . ARG A 1 93 ? 20.75 -27.266 4.535 1 47.19 93 ARG A O 1
A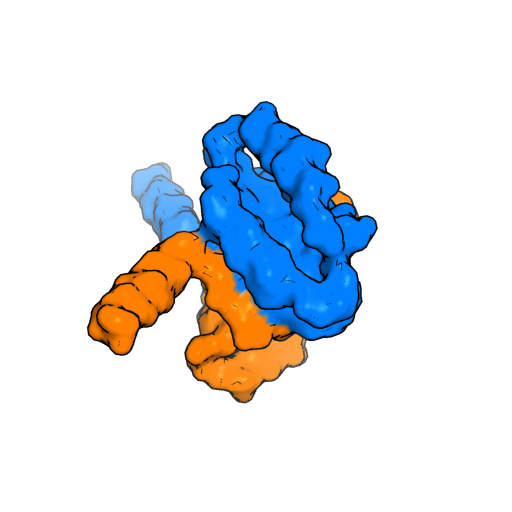TOM 736 N N . ALA A 1 94 ? 20.375 -26.297 2.479 1 47.28 94 ALA A N 1
ATOM 737 C CA . ALA A 1 94 ? 20.109 -27.594 1.844 1 47.28 94 ALA A CA 1
ATOM 738 C C . ALA A 1 94 ? 21.391 -28.219 1.306 1 47.28 94 ALA A C 1
ATOM 740 O O . ALA A 1 94 ? 22.328 -27.516 0.944 1 47.28 94 ALA A O 1
ATOM 741 N N . MET B 1 1 ? 7.695 7.023 -13.891 1 92.5 1 MET B N 1
ATOM 742 C CA . MET B 1 1 ? 7.367 5.758 -13.234 1 92.5 1 MET B CA 1
ATOM 743 C C . MET B 1 1 ? 5.93 5.762 -12.734 1 92.5 1 MET B C 1
ATOM 745 O O . MET B 1 1 ? 5.449 6.77 -12.211 1 92.5 1 MET B O 1
ATOM 749 N N . VAL B 1 2 ? 5.211 4.672 -13.102 1 96.31 2 VAL B N 1
ATOM 750 C CA . VAL B 1 2 ? 3.814 4.543 -12.703 1 96.31 2 VAL B CA 1
ATOM 751 C C . VAL B 1 2 ? 3.695 3.545 -11.555 1 96.31 2 VAL B C 1
ATOM 753 O O . VAL B 1 2 ? 4.293 2.467 -11.594 1 96.31 2 VAL B O 1
ATOM 756 N N . THR B 1 3 ? 2.963 4.004 -10.531 1 97.62 3 THR B N 1
ATOM 757 C CA . THR B 1 3 ? 2.783 3.148 -9.359 1 97.62 3 THR B CA 1
ATOM 758 C C . THR B 1 3 ? 1.307 2.824 -9.156 1 97.62 3 THR B C 1
ATOM 760 O O . THR B 1 3 ? 0.439 3.662 -9.406 1 97.62 3 THR B O 1
ATOM 763 N N . ALA B 1 4 ? 1.002 1.587 -8.781 1 98.19 4 ALA B N 1
ATOM 764 C CA . ALA B 1 4 ? -0.346 1.188 -8.383 1 98.19 4 ALA B CA 1
ATOM 765 C C . ALA B 1 4 ? -0.315 0.338 -7.113 1 98.19 4 ALA B C 1
ATOM 767 O O . ALA B 1 4 ? 0.638 -0.41 -6.883 1 98.19 4 ALA B O 1
ATOM 768 N N . ILE B 1 5 ? -1.299 0.503 -6.305 1 98.38 5 ILE B N 1
ATOM 769 C CA . ILE B 1 5 ? -1.592 -0.376 -5.18 1 98.38 5 ILE B CA 1
ATOM 770 C C . ILE B 1 5 ? -2.752 -1.303 -5.535 1 98.38 5 ILE B C 1
ATOM 772 O O . ILE B 1 5 ? -3.844 -0.839 -5.867 1 98.38 5 ILE B O 1
ATOM 776 N N . VAL B 1 6 ? -2.545 -2.619 -5.484 1 98.38 6 VAL B N 1
ATOM 777 C CA . VAL B 1 6 ? -3.576 -3.576 -5.871 1 98.38 6 VAL B CA 1
ATOM 778 C C . VAL B 1 6 ? -4.07 -4.328 -4.637 1 98.38 6 VAL B C 1
ATOM 780 O O . VAL B 1 6 ? -3.283 -4.961 -3.932 1 98.38 6 VAL B O 1
ATOM 783 N N . LEU B 1 7 ? -5.359 -4.188 -4.34 1 98.38 7 LEU B N 1
ATOM 784 C CA . LEU B 1 7 ? -6.039 -4.945 -3.291 1 98.38 7 LEU B CA 1
ATOM 785 C C . LEU B 1 7 ? -6.609 -6.246 -3.842 1 98.38 7 LEU B C 1
ATOM 787 O O . LEU B 1 7 ? -7.328 -6.238 -4.844 1 98.38 7 LEU B O 1
ATOM 791 N N . ILE B 1 8 ? -6.27 -7.402 -3.156 1 98.31 8 ILE B N 1
ATOM 792 C CA . ILE B 1 8 ? -6.52 -8.68 -3.816 1 98.31 8 ILE B CA 1
ATOM 793 C C . ILE B 1 8 ? -7.234 -9.625 -2.855 1 98.31 8 ILE B C 1
ATOM 795 O O . ILE B 1 8 ? -6.848 -9.75 -1.692 1 98.31 8 ILE B O 1
ATOM 799 N N . ASN B 1 9 ? -8.289 -10.219 -3.291 1 98.5 9 ASN B N 1
ATOM 800 C CA . ASN B 1 9 ? -8.898 -11.375 -2.643 1 98.5 9 ASN B CA 1
ATOM 801 C C . ASN B 1 9 ? -8.484 -12.68 -3.311 1 98.5 9 ASN B C 1
ATOM 803 O O . ASN B 1 9 ? -8.508 -12.797 -4.539 1 98.5 9 ASN B O 1
ATOM 807 N N . VAL B 1 10 ? -8.047 -13.594 -2.48 1 98.06 10 VAL B N 1
ATOM 808 C CA . VAL B 1 10 ? -7.562 -14.859 -3.018 1 98.06 10 VAL B CA 1
ATOM 809 C C . VAL B 1 10 ? -8.32 -16.016 -2.377 1 98.06 10 VAL B C 1
ATOM 811 O O . VAL B 1 10 ? -8.953 -15.852 -1.332 1 98.06 10 VAL B O 1
ATOM 814 N N . GLN B 1 11 ? -8.273 -17.156 -3.021 1 97.94 11 GLN B N 1
ATOM 815 C CA . GLN B 1 11 ? -8.891 -18.359 -2.488 1 97.94 11 GLN B CA 1
ATOM 816 C C . GLN B 1 11 ? -8.281 -18.75 -1.144 1 97.94 11 GLN B C 1
ATOM 818 O O . GLN B 1 11 ? -7.062 -18.656 -0.959 1 97.94 11 GLN B O 1
ATOM 823 N N . HIS B 1 12 ? -9.203 -19.219 -0.284 1 95.62 12 HIS B N 1
ATOM 824 C CA . HIS B 1 12 ? -8.766 -19.625 1.044 1 95.62 12 HIS B CA 1
ATOM 825 C C . HIS B 1 12 ? -7.621 -20.625 0.958 1 95.62 12 HIS B C 1
ATOM 827 O O . HIS B 1 12 ? -7.672 -21.578 0.164 1 95.62 12 HIS B O 1
ATOM 833 N N . GLY B 1 13 ? -6.547 -20.422 1.726 1 96.62 13 GLY B N 1
ATOM 834 C CA . GLY B 1 13 ? -5.441 -21.359 1.802 1 96.62 13 GLY B CA 1
ATOM 835 C C . GLY B 1 13 ? -4.379 -21.125 0.745 1 96.62 13 GLY B C 1
ATOM 836 O O . GLY B 1 13 ? -3.344 -21.797 0.733 1 96.62 13 GLY B O 1
ATOM 837 N N . ARG B 1 14 ? -4.559 -20.125 -0.092 1 97.62 14 ARG B N 1
ATOM 838 C CA . ARG B 1 14 ? -3.623 -19.953 -1.198 1 97.62 14 ARG B CA 1
ATOM 839 C C . ARG B 1 14 ? -2.855 -18.641 -1.068 1 97.62 14 ARG B C 1
ATOM 841 O O . ARG B 1 14 ? -2.199 -18.203 -2.016 1 97.62 14 ARG B O 1
ATOM 848 N N . ILE B 1 15 ? -2.941 -18.062 0.045 1 97.69 15 ILE B N 1
ATOM 849 C CA . ILE B 1 15 ? -2.412 -16.719 0.257 1 97.69 15 ILE B CA 1
ATOM 850 C C . ILE B 1 15 ? -0.899 -16.719 0.045 1 97.69 15 ILE B C 1
ATOM 852 O O . ILE B 1 15 ? -0.377 -15.945 -0.756 1 97.69 15 ILE B O 1
ATOM 856 N N . ASN B 1 16 ? -0.172 -17.641 0.641 1 96.62 16 ASN B N 1
ATOM 857 C CA . ASN B 1 16 ? 1.286 -17.656 0.587 1 96.62 16 ASN B CA 1
ATOM 858 C C . ASN B 1 16 ? 1.794 -17.969 -0.816 1 96.62 16 ASN B C 1
ATOM 860 O O . ASN B 1 16 ? 2.705 -17.312 -1.315 1 96.62 16 ASN B O 1
ATOM 864 N N . GLU B 1 17 ? 1.185 -18.938 -1.368 1 96.88 17 GLU B N 1
ATOM 865 C CA . GLU B 1 17 ? 1.551 -19.375 -2.713 1 96.88 17 GLU B CA 1
ATOM 866 C C . GLU B 1 17 ? 1.379 -18.25 -3.725 1 96.88 17 GLU B C 1
ATOM 868 O O . GLU B 1 17 ? 2.266 -18 -4.547 1 96.88 17 GLU B O 1
ATOM 873 N N . ILE B 1 18 ? 0.262 -17.531 -3.67 1 97.69 18 ILE B N 1
ATOM 874 C CA . ILE B 1 18 ? -0.053 -16.469 -4.617 1 97.69 18 ILE B CA 1
ATOM 875 C C . ILE B 1 18 ? 0.836 -15.258 -4.344 1 97.69 18 ILE B C 1
ATOM 877 O O . ILE B 1 18 ? 1.319 -14.609 -5.281 1 97.69 18 ILE B O 1
ATOM 881 N N . ALA B 1 19 ? 1.121 -14.961 -3.088 1 97.62 19 ALA B N 1
ATOM 882 C CA . ALA B 1 19 ? 2.033 -13.875 -2.736 1 97.62 19 ALA B CA 1
ATOM 883 C C . ALA B 1 19 ? 3.414 -14.094 -3.344 1 97.62 19 ALA B C 1
ATOM 885 O O . ALA B 1 19 ? 4.016 -13.172 -3.891 1 97.62 19 ALA B O 1
ATOM 886 N N . GLU B 1 20 ? 3.875 -15.32 -3.299 1 95.5 20 GLU B N 1
ATOM 887 C CA . GLU B 1 20 ? 5.191 -15.672 -3.828 1 95.5 20 GLU B CA 1
ATOM 888 C C . GLU B 1 20 ? 5.219 -15.57 -5.352 1 95.5 20 GLU B C 1
ATOM 890 O O . GLU B 1 20 ? 6.207 -15.117 -5.934 1 95.5 20 GLU B O 1
ATOM 895 N N . GLN B 1 21 ? 4.137 -15.969 -5.957 1 95.56 21 GLN B N 1
ATOM 896 C CA . GLN B 1 21 ? 4.039 -15.836 -7.406 1 95.56 21 GLN B CA 1
ATOM 897 C C . GLN B 1 21 ? 4.055 -14.367 -7.828 1 95.56 21 GLN B C 1
ATOM 899 O O . GLN B 1 21 ? 4.734 -14 -8.789 1 95.56 21 GLN B O 1
ATOM 904 N N . LEU B 1 22 ? 3.332 -13.547 -7.105 1 97.06 22 LEU B N 1
ATOM 905 C CA . LEU B 1 22 ? 3.221 -12.133 -7.434 1 97.06 22 LEU B CA 1
ATOM 906 C C . LEU B 1 22 ? 4.574 -11.438 -7.309 1 97.06 22 LEU B C 1
ATOM 908 O O . LEU B 1 22 ? 4.953 -10.656 -8.18 1 97.06 22 LEU B O 1
ATOM 912 N N . VAL B 1 23 ? 5.285 -11.711 -6.277 1 95.12 23 VAL B N 1
ATOM 913 C CA . VAL B 1 23 ? 6.516 -10.977 -5.996 1 95.12 23 VAL B CA 1
ATOM 914 C C . VAL B 1 23 ? 7.57 -11.312 -7.047 1 95.12 23 VAL B C 1
ATOM 916 O O . VAL B 1 23 ? 8.547 -10.57 -7.223 1 95.12 23 VAL B O 1
ATOM 919 N N . GLU B 1 24 ? 7.387 -12.398 -7.746 1 93.62 24 GLU B N 1
ATOM 920 C CA . GLU B 1 24 ? 8.328 -12.828 -8.781 1 93.62 24 GLU B CA 1
ATOM 921 C C . GLU B 1 24 ? 8.047 -12.133 -10.109 1 93.62 24 GLU B C 1
ATOM 923 O O . GLU B 1 24 ? 8.875 -12.18 -11.023 1 93.62 24 GLU B O 1
ATOM 928 N N . MET B 1 25 ? 6.965 -11.531 -10.117 1 94.44 25 MET B N 1
ATOM 929 C CA . MET B 1 25 ? 6.605 -10.844 -11.359 1 94.44 25 MET B CA 1
ATOM 930 C C . MET B 1 25 ? 7.367 -9.531 -11.492 1 94.44 25 MET B C 1
ATOM 932 O O . MET B 1 25 ? 7.438 -8.742 -10.539 1 94.44 25 MET B O 1
ATOM 936 N N . ASP B 1 26 ? 7.824 -9.328 -12.703 1 94.25 26 ASP B N 1
ATOM 937 C CA . ASP B 1 26 ? 8.461 -8.039 -12.977 1 94.25 26 ASP B CA 1
ATOM 938 C C . ASP B 1 26 ? 7.477 -6.887 -12.797 1 94.25 26 ASP B C 1
ATOM 940 O O . ASP B 1 26 ? 6.363 -6.93 -13.32 1 94.25 26 ASP B O 1
ATOM 944 N N . GLY B 1 27 ? 7.918 -5.879 -12.031 1 96.19 27 GLY B N 1
ATOM 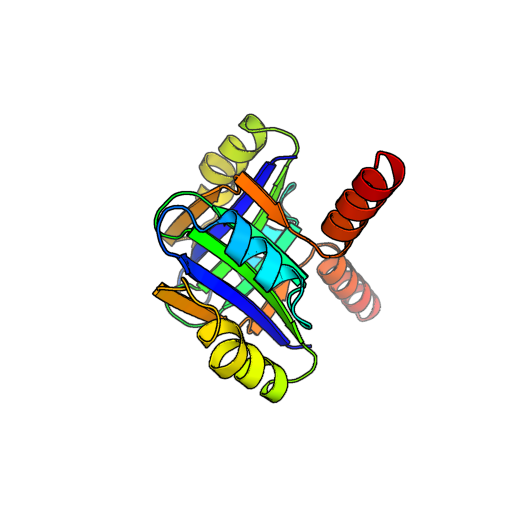945 C CA . GLY B 1 27 ? 7.07 -4.719 -11.805 1 96.19 27 GLY B CA 1
ATOM 946 C C . GLY B 1 27 ? 6.43 -4.707 -10.43 1 96.19 27 GLY B C 1
ATOM 947 O O . GLY B 1 27 ? 5.922 -3.676 -9.984 1 96.19 27 GLY B O 1
ATOM 948 N N . VAL B 1 28 ? 6.375 -5.902 -9.82 1 97.06 28 VAL B N 1
ATOM 949 C CA . VAL B 1 28 ? 5.863 -5.965 -8.453 1 97.06 28 VAL B CA 1
ATOM 950 C C . VAL B 1 28 ? 6.984 -5.637 -7.469 1 97.06 28 VAL B C 1
ATOM 952 O O . VAL B 1 28 ? 7.992 -6.344 -7.41 1 97.06 28 VAL B O 1
ATOM 955 N N . ALA B 1 29 ? 6.82 -4.574 -6.758 1 95.81 29 ALA B N 1
ATOM 956 C CA . ALA B 1 29 ? 7.859 -4.105 -5.844 1 95.81 29 ALA B CA 1
ATOM 957 C C . ALA B 1 29 ? 7.777 -4.836 -4.504 1 95.81 29 ALA B C 1
ATOM 959 O O . ALA B 1 29 ? 8.797 -5.27 -3.965 1 95.81 29 ALA B O 1
ATOM 960 N N . GLU B 1 30 ? 6.586 -4.965 -3.979 1 97.25 30 GLU B N 1
ATOM 961 C CA . GLU B 1 30 ? 6.305 -5.586 -2.688 1 97.25 30 GLU B CA 1
ATOM 962 C C . GLU B 1 30 ? 4.906 -6.199 -2.662 1 97.25 30 GLU B C 1
ATOM 964 O O . GLU B 1 30 ? 4.008 -5.738 -3.365 1 97.25 30 GLU B O 1
ATOM 969 N N . VAL B 1 31 ? 4.766 -7.25 -1.844 1 98.19 31 VAL B N 1
ATOM 970 C CA . VAL B 1 31 ? 3.467 -7.855 -1.563 1 98.19 31 VAL B CA 1
ATOM 971 C C . VAL B 1 31 ? 3.297 -8.039 -0.057 1 98.19 31 VAL B C 1
ATOM 973 O O . VAL B 1 31 ? 4.227 -8.461 0.631 1 98.19 31 VAL B O 1
ATOM 976 N N . TYR B 1 32 ? 2.113 -7.711 0.391 1 98.25 32 TYR B N 1
ATOM 977 C CA . TYR B 1 32 ? 1.758 -7.895 1.794 1 98.25 32 TYR B CA 1
ATOM 978 C C . TYR B 1 32 ? 0.533 -8.789 1.932 1 98.25 32 TYR B C 1
ATOM 980 O O . TYR B 1 32 ? -0.472 -8.586 1.245 1 98.25 32 TYR B O 1
ATOM 988 N N . SER B 1 33 ? 0.654 -9.797 2.768 1 98.44 33 SER B N 1
ATOM 989 C CA . SER B 1 33 ? -0.591 -10.398 3.234 1 98.44 33 SER B CA 1
ATOM 990 C C . SER B 1 33 ? -1.22 -9.57 4.352 1 98.44 33 SER B C 1
ATOM 992 O O . SER B 1 33 ? -0.514 -9.039 5.211 1 98.44 33 SER B O 1
ATOM 994 N N . VAL B 1 34 ? -2.559 -9.461 4.285 1 98.31 34 VAL B N 1
ATOM 995 C CA . VAL B 1 34 ? -3.186 -8.555 5.238 1 98.31 34 VAL B CA 1
ATOM 996 C C . VAL B 1 34 ? -4.473 -9.172 5.777 1 98.31 34 VAL B C 1
ATOM 998 O O . VAL B 1 34 ? -5.004 -10.125 5.191 1 98.31 34 VAL B O 1
ATOM 1001 N N . GLY B 1 35 ? -4.902 -8.602 6.949 1 94.5 35 GLY B N 1
ATOM 1002 C CA . GLY B 1 35 ? -6.199 -8.945 7.504 1 94.5 35 GLY B CA 1
ATOM 1003 C C . GLY B 1 35 ? -7.305 -7.996 7.074 1 94.5 35 GLY B C 1
ATOM 1004 O O . GLY B 1 35 ? -7.027 -6.91 6.562 1 94.5 35 GLY B O 1
ATOM 1005 N N . GLY B 1 36 ? -8.57 -8.508 7.258 1 92.62 36 GLY B N 1
ATOM 1006 C CA . GLY B 1 36 ? -9.703 -7.66 6.922 1 92.62 36 GLY B CA 1
ATOM 1007 C C . GLY B 1 36 ? -10.383 -8.055 5.625 1 92.62 36 GLY B C 1
ATOM 1008 O O . GLY B 1 36 ? -10.539 -9.25 5.34 1 92.62 36 GLY B O 1
ATOM 1009 N N . ARG B 1 37 ? -10.742 -7.055 4.832 1 94.56 37 ARG B N 1
ATOM 1010 C CA . ARG B 1 37 ? -11.57 -7.266 3.648 1 94.56 37 ARG B CA 1
ATOM 1011 C C . ARG B 1 37 ? -10.75 -7.852 2.506 1 94.56 37 ARG B C 1
ATOM 1013 O O . ARG B 1 37 ? -11.305 -8.43 1.567 1 94.56 37 ARG B O 1
ATOM 1020 N N . PHE B 1 38 ? -9.477 -7.641 2.537 1 98.12 38 PHE B N 1
ATOM 1021 C CA . PHE B 1 38 ? -8.578 -8.133 1.495 1 98.12 38 PHE B CA 1
ATOM 1022 C C . PHE B 1 38 ? -7.605 -9.156 2.059 1 98.12 38 PHE B C 1
ATOM 1024 O O . PHE B 1 38 ? -7.383 -9.211 3.271 1 98.12 38 PHE B O 1
ATOM 1031 N N . ASP B 1 39 ? -7.027 -9.922 1.136 1 98.5 39 ASP B N 1
ATOM 1032 C CA . ASP B 1 39 ? -6.094 -10.969 1.552 1 98.5 39 ASP B CA 1
ATOM 1033 C C . ASP B 1 39 ? -4.648 -10.547 1.29 1 98.5 39 ASP B C 1
ATOM 1035 O O . ASP B 1 39 ? -3.754 -10.867 2.074 1 98.5 39 ASP B O 1
ATOM 1039 N N . LEU B 1 40 ? -4.43 -9.859 0.166 1 98.62 40 LEU B N 1
ATOM 1040 C CA . LEU B 1 40 ? -3.105 -9.406 -0.24 1 98.62 40 LEU B CA 1
ATOM 1041 C C . LEU B 1 40 ? -3.154 -7.961 -0.725 1 98.62 40 LEU B C 1
ATOM 1043 O O . LEU B 1 40 ? -4.168 -7.52 -1.271 1 98.62 40 LEU B O 1
ATOM 1047 N N . VAL B 1 41 ? -2.082 -7.246 -0.523 1 98.69 41 VAL B N 1
ATOM 1048 C CA . VAL B 1 41 ? -1.821 -5.957 -1.156 1 98.69 41 VAL B CA 1
ATOM 1049 C C . VAL B 1 41 ? -0.507 -6.02 -1.932 1 98.69 41 VAL B C 1
ATOM 1051 O O . VAL B 1 41 ? 0.523 -6.426 -1.388 1 98.69 41 VAL B O 1
ATOM 1054 N N . ALA B 1 42 ? -0.536 -5.652 -3.191 1 98.44 42 ALA B N 1
ATOM 1055 C CA . ALA B 1 42 ? 0.675 -5.594 -4.004 1 98.44 42 ALA B CA 1
ATOM 1056 C C . ALA B 1 42 ? 0.991 -4.156 -4.41 1 98.44 42 ALA B C 1
ATOM 1058 O O . ALA B 1 42 ? 0.096 -3.404 -4.805 1 98.44 42 ALA B O 1
ATOM 1059 N N . ILE B 1 43 ? 2.15 -3.754 -4.238 1 97.94 43 ILE B N 1
ATOM 1060 C CA . ILE B 1 43 ? 2.65 -2.49 -4.762 1 97.94 43 ILE B CA 1
ATOM 1061 C C . ILE B 1 43 ? 3.352 -2.727 -6.098 1 97.94 43 ILE B C 1
ATOM 1063 O O . ILE B 1 43 ? 4.348 -3.449 -6.164 1 97.94 43 ILE B O 1
ATOM 1067 N N . ILE B 1 44 ? 2.855 -2.104 -7.121 1 97.81 44 ILE B N 1
ATOM 1068 C CA . ILE B 1 44 ? 3.385 -2.264 -8.477 1 97.81 44 ILE B CA 1
ATOM 1069 C C . ILE B 1 44 ? 4.082 -0.976 -8.906 1 97.81 44 ILE B C 1
ATOM 1071 O O . ILE B 1 44 ? 3.559 0.122 -8.695 1 97.81 44 ILE B O 1
ATOM 1075 N N . ARG B 1 45 ? 5.293 -1.127 -9.438 1 97.44 45 ARG B N 1
ATOM 1076 C CA . ARG B 1 45 ? 6.051 -0.021 -10.016 1 97.44 45 ARG B CA 1
ATOM 1077 C C . ARG B 1 45 ? 6.602 -0.393 -11.391 1 97.44 45 ARG B C 1
ATOM 1079 O O . ARG B 1 45 ? 7.43 -1.298 -11.508 1 97.44 45 ARG B O 1
ATOM 1086 N N . VAL B 1 46 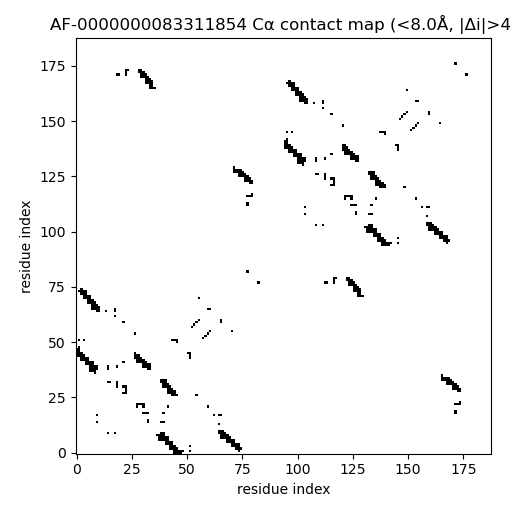? 6.129 0.299 -12.344 1 97.56 46 VAL B N 1
ATOM 1087 C CA . VAL B 1 46 ? 6.559 0.02 -13.711 1 97.56 46 VAL B CA 1
ATOM 1088 C C . VAL B 1 46 ? 6.871 1.329 -14.43 1 97.56 46 VAL B C 1
ATOM 1090 O O . VAL B 1 46 ? 6.551 2.412 -13.93 1 97.56 46 VAL B O 1
ATOM 1093 N N . LYS B 1 47 ? 7.473 1.243 -15.555 1 97.06 47 LYS B N 1
ATOM 1094 C CA . LYS B 1 47 ? 7.965 2.424 -16.25 1 97.06 47 LYS B CA 1
ATOM 1095 C C . LYS B 1 47 ? 6.836 3.119 -17.016 1 97.06 47 LYS B C 1
ATOM 1097 O O . LYS B 1 47 ? 6.836 4.344 -17.141 1 97.06 47 LYS B O 1
ATOM 1102 N N . THR B 1 48 ? 5.848 2.35 -17.578 1 97.12 48 THR B N 1
ATOM 1103 C CA . THR B 1 48 ? 4.844 2.939 -18.453 1 97.12 48 THR B CA 1
ATOM 1104 C C . THR B 1 48 ? 3.445 2.459 -18.062 1 97.12 48 THR B C 1
ATOM 1106 O O . THR B 1 48 ? 3.295 1.415 -17.422 1 97.12 48 THR B O 1
ATOM 1109 N N . ASN B 1 49 ? 2.453 3.291 -18.516 1 96.69 49 ASN B N 1
ATOM 1110 C CA . ASN B 1 49 ? 1.062 2.902 -18.312 1 96.69 49 ASN B CA 1
ATOM 1111 C C . ASN B 1 49 ? 0.732 1.601 -19.031 1 96.69 49 ASN B C 1
ATOM 1113 O O . ASN B 1 49 ? -0.085 0.81 -18.547 1 96.69 49 ASN B O 1
ATOM 1117 N N . GLU B 1 50 ? 1.377 1.423 -20.188 1 96.94 50 GLU B N 1
ATOM 1118 C CA . GLU B 1 50 ? 1.158 0.195 -20.938 1 96.94 50 GLU B CA 1
ATOM 1119 C C . GLU B 1 50 ? 1.621 -1.029 -20.156 1 96.94 50 GLU B C 1
ATOM 1121 O O . GLU B 1 50 ? 0.942 -2.057 -20.141 1 96.94 50 GLU B O 1
ATOM 1126 N N . GLN B 1 51 ? 2.76 -0.965 -19.578 1 97 51 GLN B N 1
ATOM 1127 C CA . GLN B 1 51 ? 3.27 -2.049 -18.734 1 97 51 GLN B CA 1
ATOM 1128 C C . GLN B 1 51 ? 2.348 -2.307 -17.547 1 97 51 GLN B C 1
ATOM 1130 O O . GLN B 1 51 ? 2.15 -3.455 -17.156 1 97 51 GLN B O 1
ATOM 1135 N N . MET B 1 52 ? 1.78 -1.248 -16.969 1 97.12 52 MET B N 1
ATOM 1136 C CA . MET B 1 52 ? 0.828 -1.359 -15.859 1 97.12 52 MET B CA 1
ATOM 1137 C C . MET B 1 52 ? -0.428 -2.104 -16.297 1 97.12 52 MET B C 1
ATOM 1139 O O . MET B 1 52 ? -0.866 -3.041 -15.633 1 97.12 52 MET B O 1
ATOM 1143 N N . ALA B 1 53 ? -0.933 -1.684 -17.453 1 95.38 53 ALA B N 1
ATOM 1144 C CA . ALA B 1 53 ? -2.135 -2.316 -17.984 1 95.38 53 ALA B CA 1
ATOM 1145 C C . ALA B 1 53 ? -1.908 -3.805 -18.234 1 95.38 53 ALA B C 1
ATOM 1147 O O . ALA B 1 53 ? -2.75 -4.633 -17.875 1 95.38 53 ALA B O 1
ATOM 1148 N N . ASP B 1 54 ? -0.8 -4.168 -18.75 1 96.25 54 ASP B N 1
ATOM 1149 C CA . ASP B 1 54 ? -0.463 -5.559 -19.047 1 96.25 54 ASP B CA 1
ATOM 1150 C C . ASP B 1 54 ? -0.372 -6.375 -17.766 1 96.25 54 ASP B C 1
ATOM 1152 O O . ASP B 1 54 ? -0.95 -7.461 -17.672 1 96.25 54 ASP B O 1
ATOM 1156 N N . LEU B 1 55 ? 0.295 -5.852 -16.781 1 95.38 55 LEU B N 1
ATOM 1157 C CA . LEU B 1 55 ? 0.505 -6.559 -15.531 1 95.38 55 LEU B CA 1
ATOM 1158 C C . LEU B 1 55 ? -0.819 -6.793 -14.812 1 95.38 55 LEU B C 1
ATOM 1160 O O . LEU B 1 55 ? -1.107 -7.914 -14.383 1 95.38 55 LEU B O 1
ATOM 1164 N N . VAL B 1 56 ? -1.65 -5.809 -14.703 1 94.25 56 VAL B N 1
ATOM 1165 C CA . VAL B 1 56 ? -2.881 -5.863 -13.922 1 94.25 56 VAL B CA 1
ATOM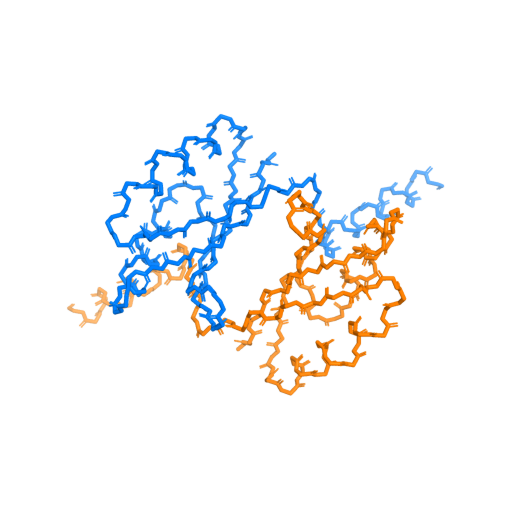 1166 C C . VAL B 1 56 ? -3.951 -6.629 -14.695 1 94.25 56 VAL B C 1
ATOM 1168 O O . VAL B 1 56 ? -4.742 -7.371 -14.109 1 94.25 56 VAL B O 1
ATOM 1171 N N . THR B 1 57 ? -4.02 -6.512 -16.047 1 89.69 57 THR B N 1
ATOM 1172 C CA . THR B 1 57 ? -5.102 -7.078 -16.844 1 89.69 57 THR B CA 1
ATOM 1173 C C . THR B 1 57 ? -4.738 -8.469 -17.344 1 89.69 57 THR B C 1
ATOM 1175 O O . THR B 1 57 ? -5.602 -9.344 -17.438 1 89.69 57 THR B O 1
ATOM 1178 N N . ASN B 1 58 ? -3.445 -8.719 -17.594 1 89.12 58 ASN B N 1
ATOM 1179 C CA . ASN B 1 58 ? -3.07 -9.977 -18.219 1 89.12 58 ASN B CA 1
ATOM 1180 C C . ASN B 1 58 ? -2.311 -10.883 -17.266 1 89.12 58 ASN B C 1
ATOM 1182 O O . ASN B 1 58 ? -2.723 -12.023 -17.016 1 89.12 58 ASN B O 1
ATOM 1186 N N . ARG B 1 59 ? -1.415 -10.406 -16.609 1 91.06 59 ARG B N 1
ATOM 1187 C CA . ARG B 1 59 ? -0.524 -11.289 -15.859 1 91.06 59 ARG B CA 1
ATOM 1188 C C . ARG B 1 59 ? -1.127 -11.656 -14.516 1 91.06 59 ARG B C 1
ATOM 1190 O O . ARG B 1 59 ? -1.169 -12.836 -14.148 1 91.06 59 ARG B O 1
ATOM 1197 N N . MET B 1 60 ? -1.62 -10.672 -13.734 1 92.81 60 MET B N 1
ATOM 1198 C CA . MET B 1 60 ? -2.184 -10.953 -12.414 1 92.81 60 MET B CA 1
ATOM 1199 C C . MET B 1 60 ? -3.482 -11.742 -12.539 1 92.81 60 MET B C 1
ATOM 1201 O O . MET B 1 60 ? -3.727 -12.664 -11.758 1 92.81 60 MET B O 1
ATOM 1205 N N . LEU B 1 61 ? -4.266 -11.438 -13.57 1 88.19 61 LEU B N 1
ATOM 1206 C CA . LEU B 1 61 ? -5.562 -12.078 -13.758 1 88.19 61 LEU B CA 1
ATOM 1207 C C . LEU B 1 61 ? -5.395 -13.539 -14.156 1 88.19 61 LEU B C 1
ATOM 1209 O O . LEU B 1 61 ? -6.328 -14.328 -14.031 1 88.19 61 LEU B O 1
ATOM 1213 N N . ARG B 1 62 ? -4.207 -13.875 -14.531 1 91.56 62 ARG B N 1
ATOM 1214 C CA . ARG B 1 62 ? -3.963 -15.242 -14.992 1 91.56 62 ARG B CA 1
ATOM 1215 C C . ARG B 1 62 ? -3.541 -16.141 -13.836 1 91.56 62 ARG B C 1
ATOM 1217 O O . ARG B 1 62 ? -3.467 -17.359 -13.984 1 91.56 62 ARG B O 1
ATOM 1224 N N . ILE B 1 63 ? -3.27 -15.547 -12.734 1 95.25 63 ILE B N 1
ATOM 1225 C CA . ILE B 1 63 ? -2.889 -16.344 -11.578 1 95.25 63 ILE B CA 1
ATOM 1226 C C . ILE B 1 63 ? -4.117 -17.062 -11.016 1 95.25 63 ILE B C 1
ATOM 1228 O O . ILE B 1 63 ? -5.066 -16.406 -10.57 1 95.25 63 ILE B O 1
ATOM 1232 N N . ASP B 1 64 ? -4.012 -18.406 -11 1 95.69 64 ASP B N 1
ATOM 1233 C CA . ASP B 1 64 ? -5.07 -19.219 -10.414 1 95.69 64 ASP B CA 1
ATOM 1234 C C . ASP B 1 64 ? -5.191 -18.969 -8.914 1 95.69 64 ASP B C 1
ATOM 1236 O O . ASP B 1 64 ? -4.188 -18.938 -8.195 1 95.69 64 ASP B O 1
ATOM 1240 N N . GLY B 1 65 ? -6.453 -18.688 -8.508 1 97.12 65 GLY B N 1
ATOM 1241 C CA . GLY B 1 65 ? -6.668 -18.484 -7.078 1 97.12 65 GLY B CA 1
ATOM 1242 C C . GLY B 1 65 ? -6.938 -17.047 -6.707 1 97.12 65 GLY B C 1
ATOM 1243 O O . GLY B 1 65 ? -7.395 -16.75 -5.602 1 97.12 65 GLY B O 1
ATOM 1244 N N . ILE B 1 66 ? -6.637 -16.078 -7.633 1 97.88 66 ILE B N 1
ATOM 1245 C CA . ILE B 1 66 ? -7.066 -14.695 -7.426 1 97.88 66 ILE B CA 1
ATOM 1246 C C . ILE B 1 66 ? -8.555 -14.57 -7.727 1 97.88 66 ILE B C 1
ATOM 1248 O O . ILE B 1 66 ? -9.008 -14.922 -8.82 1 97.88 66 ILE B O 1
ATOM 1252 N N . GLU B 1 67 ? -9.289 -14.172 -6.785 1 97.44 67 GLU B N 1
ATOM 1253 C CA . GLU B 1 67 ? -10.734 -14.102 -6.926 1 97.44 67 GLU B CA 1
ATOM 1254 C C . GLU B 1 67 ? -11.18 -12.719 -7.395 1 97.44 67 GLU B C 1
ATOM 1256 O O . GLU B 1 67 ? -12.07 -12.594 -8.234 1 97.44 67 GLU B O 1
ATOM 1261 N N . LYS B 1 68 ? -10.664 -11.68 -6.863 1 96.19 68 LYS B N 1
ATOM 1262 C CA . LYS B 1 68 ? -11.008 -10.297 -7.176 1 96.19 68 LYS B CA 1
ATOM 1263 C C . LYS B 1 68 ? -9.836 -9.359 -6.891 1 96.19 68 LYS B C 1
ATOM 1265 O O . LYS B 1 68 ? -9.094 -9.57 -5.93 1 96.19 68 LYS B O 1
ATOM 1270 N N . THR B 1 69 ? -9.711 -8.297 -7.746 1 96.56 69 THR B N 1
ATOM 1271 C CA . THR B 1 69 ? -8.703 -7.266 -7.508 1 96.56 69 THR B CA 1
ATOM 1272 C C . THR B 1 69 ? -9.32 -5.871 -7.641 1 96.56 69 THR B C 1
ATOM 1274 O O . THR B 1 69 ? -10.258 -5.672 -8.406 1 96.56 69 THR B O 1
ATOM 1277 N N . GLU B 1 70 ? -8.922 -5.016 -6.875 1 96.5 70 GLU B N 1
ATOM 1278 C CA . GLU B 1 70 ? -9.141 -3.578 -7.016 1 96.5 70 GLU B CA 1
ATOM 1279 C C . GLU B 1 70 ? -7.812 -2.836 -7.176 1 96.5 70 GLU B C 1
ATOM 1281 O O . GLU B 1 70 ? -6.965 -2.875 -6.285 1 96.5 70 GLU B O 1
ATOM 1286 N N . THR B 1 71 ? -7.691 -2.225 -8.375 1 96.69 71 THR B N 1
ATOM 1287 C CA . THR B 1 71 ? -6.445 -1.521 -8.656 1 96.69 71 THR B CA 1
ATOM 1288 C C . THR B 1 71 ? -6.59 -0.028 -8.383 1 96.69 71 THR B C 1
ATOM 1290 O O . THR B 1 71 ? -7.477 0.626 -8.945 1 96.69 71 THR B O 1
ATOM 1293 N N . LEU B 1 72 ? -5.746 0.481 -7.473 1 98.19 72 LEU B N 1
ATOM 1294 C CA . LEU B 1 72 ? -5.66 1.909 -7.184 1 98.19 72 LEU B CA 1
ATOM 1295 C C . LEU B 1 72 ? -4.426 2.523 -7.832 1 98.19 72 LEU B C 1
ATOM 1297 O O . LEU B 1 72 ? -3.314 2.391 -7.312 1 98.19 72 LEU B O 1
ATOM 1301 N N . ILE B 1 73 ? -4.684 3.236 -8.922 1 97.69 73 ILE B N 1
ATOM 1302 C CA . ILE B 1 73 ? -3.566 3.879 -9.617 1 97.69 73 ILE B CA 1
ATOM 1303 C C . ILE B 1 73 ? -3.127 5.117 -8.844 1 97.69 73 ILE B C 1
ATOM 1305 O O . ILE B 1 73 ? -3.959 5.941 -8.445 1 97.69 73 ILE B O 1
ATOM 1309 N N . ALA B 1 74 ? -1.843 5.227 -8.625 1 98.19 74 ALA B N 1
ATOM 1310 C CA . ALA B 1 74 ? -1.312 6.379 -7.902 1 98.19 74 ALA B CA 1
ATOM 1311 C C . ALA B 1 74 ? -1.122 7.574 -8.828 1 98.19 74 ALA B C 1
ATOM 1313 O O . ALA B 1 74 ? -0.498 7.453 -9.891 1 98.19 74 ALA B O 1
ATOM 1314 N N . PHE B 1 75 ? -1.608 8.688 -8.422 1 96.75 75 PHE B N 1
ATOM 1315 C CA . PHE B 1 75 ? -1.402 9.922 -9.164 1 96.75 75 PHE B CA 1
ATOM 1316 C C . PHE B 1 75 ? -0.123 10.617 -8.719 1 96.75 75 PHE B C 1
ATOM 1318 O O . PHE B 1 75 ? 0.609 11.172 -9.539 1 96.75 75 PHE B O 1
ATOM 1325 N N . LYS B 1 76 ? 0.098 10.633 -7.457 1 95.62 76 LYS B N 1
ATOM 1326 C CA . LYS B 1 76 ? 1.27 11.25 -6.844 1 95.62 76 LYS B CA 1
ATOM 1327 C C . LYS B 1 76 ? 1.805 10.398 -5.695 1 95.62 76 LYS B C 1
ATOM 1329 O O . LYS B 1 76 ? 1.03 9.789 -4.953 1 95.62 76 LYS B O 1
ATOM 1334 N N . ALA B 1 77 ? 3.068 10.367 -5.633 1 95.06 77 ALA B N 1
ATOM 1335 C CA . ALA B 1 77 ? 3.754 9.719 -4.516 1 95.06 77 ALA B CA 1
ATOM 1336 C C . ALA B 1 77 ? 4.422 10.75 -3.611 1 95.06 77 ALA B C 1
ATOM 1338 O O . ALA B 1 77 ? 5.02 11.719 -4.094 1 95.06 77 ALA B O 1
ATOM 1339 N N . TYR B 1 78 ? 4.23 10.484 -2.264 1 93.81 78 TYR B N 1
ATOM 1340 C CA . TYR B 1 78 ? 4.867 11.312 -1.244 1 93.81 78 TYR B CA 1
ATOM 1341 C C . TYR B 1 78 ? 5.758 10.477 -0.336 1 93.81 78 TYR B C 1
ATOM 1343 O O . TYR B 1 78 ? 5.328 9.438 0.174 1 93.81 78 TYR B O 1
ATOM 1351 N N . SER B 1 79 ? 7.008 10.875 -0.245 1 91.5 79 SER B N 1
ATOM 1352 C CA . SER B 1 79 ? 7.926 10.281 0.722 1 91.5 79 SER B CA 1
ATOM 1353 C C . SER B 1 79 ? 8.805 11.344 1.37 1 91.5 79 SER B C 1
ATOM 1355 O O . SER B 1 79 ? 8.922 12.461 0.857 1 91.5 79 SER B O 1
ATOM 1357 N N . LYS B 1 80 ? 9.281 11.055 2.598 1 80.06 80 LYS B N 1
ATOM 1358 C CA . LYS B 1 80 ? 10.125 12.031 3.273 1 80.06 80 LYS B CA 1
ATOM 1359 C C . LYS B 1 80 ? 11.297 12.453 2.387 1 80.06 80 LYS B C 1
ATOM 1361 O O . LYS B 1 80 ? 11.633 13.633 2.32 1 80.06 80 LYS B O 1
ATOM 1366 N N . HIS B 1 81 ? 11.836 11.469 1.781 1 71.75 81 HIS B N 1
ATOM 1367 C CA . HIS B 1 81 ? 12.961 11.805 0.915 1 71.75 81 HIS B CA 1
ATOM 1368 C C . HIS B 1 81 ? 12.523 12.703 -0.236 1 71.75 81 HIS B C 1
ATOM 1370 O O . HIS B 1 81 ? 13.219 13.664 -0.583 1 71.75 81 HIS B O 1
ATOM 1376 N N . ASP B 1 82 ? 11.383 12.484 -0.712 1 68.62 82 ASP B N 1
ATOM 1377 C CA . ASP B 1 82 ? 10.891 13.273 -1.834 1 68.62 82 ASP B CA 1
ATOM 1378 C C . ASP B 1 82 ? 10.539 14.695 -1.395 1 68.62 82 ASP B C 1
ATOM 1380 O O . ASP B 1 82 ? 10.805 15.656 -2.119 1 68.62 82 ASP B O 1
ATOM 1384 N N . LEU B 1 83 ? 10.016 14.758 -0.216 1 62.84 83 LEU B N 1
ATOM 1385 C CA . LEU B 1 83 ? 9.641 16.078 0.293 1 62.84 83 LEU B CA 1
ATOM 1386 C C . LEU B 1 83 ? 10.883 16.922 0.558 1 62.84 83 LEU B C 1
ATOM 1388 O O . LEU B 1 83 ? 10.891 18.125 0.266 1 62.84 83 LEU B O 1
ATOM 1392 N N . GLU B 1 84 ? 11.812 16.234 1.113 1 65.81 84 GLU B N 1
ATOM 1393 C CA . GLU B 1 84 ? 13.055 16.953 1.411 1 65.81 84 GLU B CA 1
ATOM 1394 C C . GLU B 1 84 ? 13.695 17.5 0.139 1 65.81 84 GLU B C 1
ATOM 1396 O O . GLU B 1 84 ? 14.234 18.609 0.137 1 65.81 84 GLU B O 1
ATOM 1401 N N . ARG B 1 85 ? 13.461 16.75 -0.833 1 58.22 85 ARG B N 1
ATOM 1402 C CA . ARG B 1 85 ? 14.008 17.188 -2.109 1 58.22 85 ARG B CA 1
ATOM 1403 C C . ARG B 1 85 ? 13.227 18.375 -2.656 1 58.22 85 ARG B C 1
ATOM 1405 O O . ARG B 1 85 ? 13.812 19.312 -3.193 1 58.22 85 ARG B O 1
ATOM 1412 N N . MET B 1 86 ? 11.992 18.312 -2.457 1 60.03 86 MET B N 1
ATOM 1413 C CA . MET B 1 86 ? 11.141 19.406 -2.932 1 60.03 86 MET B CA 1
ATOM 1414 C C . MET B 1 86 ? 11.43 20.688 -2.172 1 60.03 86 MET B C 1
ATOM 1416 O O . MET B 1 86 ? 11.484 21.781 -2.766 1 60.03 86 MET B O 1
ATOM 1420 N N . PHE B 1 87 ? 11.633 20.469 -0.841 1 58.88 87 PHE B N 1
ATOM 1421 C CA . PHE B 1 87 ? 11.93 21.609 0.006 1 58.88 87 PHE B CA 1
ATOM 1422 C C . PHE B 1 87 ? 13.297 22.203 -0.343 1 58.88 87 PHE B C 1
ATOM 1424 O O . PHE B 1 87 ? 13.461 23.422 -0.352 1 58.88 87 PHE B O 1
ATOM 1431 N N . ALA B 1 88 ? 14.148 21.328 -0.545 1 60.75 88 ALA B N 1
ATOM 1432 C CA . ALA B 1 88 ? 15.5 21.766 -0.87 1 60.75 88 ALA B CA 1
ATOM 1433 C C . ALA B 1 88 ? 15.523 22.547 -2.178 1 60.75 88 ALA B C 1
ATOM 1435 O O . ALA B 1 88 ? 16.203 23.578 -2.285 1 60.75 88 ALA B O 1
ATOM 1436 N N . ILE B 1 89 ? 14.781 22.062 -3.072 1 58.62 89 ILE B N 1
ATOM 1437 C CA . ILE B 1 89 ? 14.734 22.719 -4.367 1 58.62 89 ILE B CA 1
ATOM 1438 C C . ILE B 1 89 ? 13.984 24.047 -4.234 1 58.62 89 ILE B C 1
ATOM 1440 O O . ILE B 1 89 ? 14.391 25.062 -4.809 1 58.62 89 ILE B O 1
ATOM 1444 N N . GLY B 1 90 ? 12.883 23.984 -3.465 1 54.75 90 GLY B N 1
ATOM 1445 C CA . GLY B 1 90 ? 12.125 25.203 -3.229 1 54.75 90 GLY B CA 1
ATOM 1446 C C . GLY B 1 90 ? 12.906 26.25 -2.461 1 54.75 90 GLY B C 1
ATOM 1447 O O . GLY B 1 90 ? 12.789 27.453 -2.734 1 54.75 90 GLY B O 1
ATOM 1448 N N . ILE B 1 91 ? 13.719 25.766 -1.483 1 54.53 91 ILE B N 1
ATOM 1449 C CA . ILE B 1 91 ? 14.562 26.688 -0.73 1 54.53 91 ILE B CA 1
ATOM 1450 C C . ILE B 1 91 ? 15.617 27.297 -1.653 1 54.53 91 ILE B C 1
ATOM 1452 O O . ILE B 1 91 ? 15.938 28.484 -1.541 1 54.53 91 ILE B O 1
ATOM 1456 N N . GLU B 1 92 ? 16.016 26.469 -2.527 1 55.12 92 GLU B N 1
ATOM 1457 C CA . GLU B 1 92 ? 17.047 27.031 -3.396 1 55.12 92 GLU B CA 1
ATOM 1458 C C . GLU B 1 92 ? 16.453 28.047 -4.363 1 55.12 92 GLU B C 1
ATOM 1460 O O . GLU B 1 92 ? 17.125 29 -4.766 1 55.12 92 GLU B O 1
ATOM 1465 N N . ARG B 1 93 ? 15.242 27.828 -4.586 1 50.81 93 ARG B N 1
ATOM 1466 C CA . ARG B 1 93 ? 14.672 28.719 -5.59 1 50.81 93 ARG B CA 1
ATOM 1467 C C . ARG B 1 93 ? 14.047 29.938 -4.934 1 50.81 93 ARG B C 1
ATOM 1469 O O . ARG B 1 93 ? 13.828 30.953 -5.594 1 50.81 93 ARG B O 1
ATOM 1476 N N . ALA B 1 94 ? 13.797 30 -3.592 1 48.62 94 ALA B N 1
ATOM 1477 C CA . ALA B 1 94 ? 13.289 31.219 -2.943 1 48.62 94 ALA B CA 1
ATOM 1478 C C . ALA B 1 94 ? 14.438 32.125 -2.49 1 48.62 94 ALA B C 1
ATOM 1480 O O . ALA B 1 94 ? 15.523 31.625 -2.164 1 48.62 94 ALA B O 1
#

Solvent-accessible surface area (backbone atoms only — not comparable to full-atom values): 9941 Å² total; per-residue (Å²): 115,41,40,32,44,34,43,26,33,52,41,88,92,40,60,68,62,49,47,54,56,49,28,69,35,88,40,36,58,34,28,29,36,33,51,79,95,37,42,33,39,36,37,34,48,32,76,38,71,66,57,46,50,45,43,62,65,50,55,55,65,64,43,84,52,60,72,47,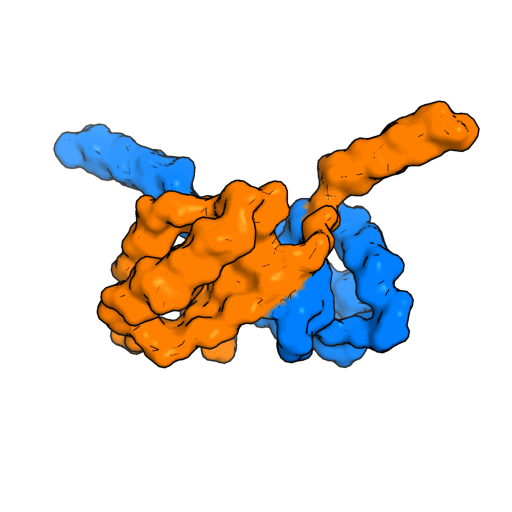75,47,79,28,48,42,78,45,80,40,31,52,70,58,49,52,49,51,48,50,51,49,55,68,72,96,114,41,42,33,45,34,42,26,33,54,41,89,91,40,57,67,65,50,47,55,55,48,30,69,35,89,39,36,59,34,27,27,35,34,52,80,94,38,40,34,38,35,37,34,49,34,77,39,70,65,57,46,49,44,42,62,66,50,55,56,66,62,42,85,52,61,72,47,75,47,79,28,47,43,79,44,80,40,30,53,72,55,48,51,48,50,48,52,52,48,55,67,70,99

Radius of gyration: 17.21 Å; Cα contacts (8 Å, |Δi|>4): 349; chains: 2; bounding box: 36×59×41 Å

pLDDT: mean 90.5, std 13.68, range [47.19, 98.75]

Secondary structure (DSSP, 8-state):
-EEEEEEEEE-TT-HHHHHHHHHTSTTEEEEEEESSS-SEEEEEEESSHHHHHHIIIIIGGGSTTEEEEEEEEEEEEEEHHHHHHHHHHHHHH-/-EEEEEEEEE-TT-HHHHHHHHHTSTTEEEEEEESSS-SEEEEEEESSHHHHHHIIIIIGGGSTTEEEEEEEEEEEEEEHHHHHHHHHHHHHH-

Sequence (188 aa):
MVTAIVLINVQHGRINEIAEQLVEMDGVAEVYSVGGRFDLVAIIRVKTNEQMADLVTNRMLRIDGIEKTETLIAFKAYSKHDLERMFAIGIERAMVTAIVLINVQHGRINEIAEQLVEMDGVAEVYSVGGRFDLVAIIRVKTNEQMADLVTNRMLRIDGIEKTETLIAFKAYSKHDLERMFAIGIERA

Foldseek 3Di:
DWKKKKFWAFAPPCLVVLLVVQCPDPQWPHKDQDDDPGGMITMGHDDDPVVVCCCVPPVSVPDPGTDDMDMGIDPDDDDPVVVVVVVVVVVVVD/DWKKKKFWAFAPPCLVVLLVVQCPDPQWPHKDQDDDPGGMITMGHDDDPVVVCCCVPPVSVPDPGTDDMDMGIDPDDDDPVVVVVVVVVVVVVD

InterPro domains:
  IPR011008 Dimeric alpha-beta barrel [SSF54909] (1-78)
  IPR019887 Transcription regulator AsnC/Lrp, ligand binding domain [PF01037] (3-81)
  IPR050684 Transcriptional regulator Lrp/AsnC/Siroheme decarboxylase [PTHR43413] (2-80)